Protein AF-A0A960X1Y4-F1 (afdb_monomer_lite)

Structure (mmCIF, N/CA/C/O backbone):
data_AF-A0A960X1Y4-F1
#
_entry.id   AF-A0A960X1Y4-F1
#
loop_
_atom_site.group_PDB
_atom_site.id
_atom_site.type_symbol
_atom_site.label_atom_id
_atom_site.label_alt_id
_atom_site.label_comp_id
_atom_site.label_asym_id
_atom_site.label_entity_id
_atom_site.label_seq_id
_atom_site.pdbx_PDB_ins_code
_atom_site.Cartn_x
_atom_site.Cartn_y
_atom_site.Cartn_z
_atom_site.occupancy
_atom_site.B_iso_or_equiv
_atom_site.auth_seq_id
_atom_site.auth_comp_id
_atom_site.auth_asym_id
_atom_site.auth_atom_id
_atom_site.pdbx_PDB_model_num
ATOM 1 N N . VAL A 1 1 ? -0.403 -17.156 -1.334 1.00 91.56 1 VAL A N 1
ATOM 2 C CA . VAL A 1 1 ? -1.328 -17.681 -0.297 1.00 91.56 1 VAL A CA 1
ATOM 3 C C . VAL A 1 1 ? -1.435 -19.205 -0.349 1.00 91.56 1 VAL A C 1
ATOM 5 O O . VAL A 1 1 ? -0.923 -19.831 0.570 1.00 91.56 1 VAL A O 1
ATOM 8 N N . LYS A 1 2 ? -1.975 -19.800 -1.428 1.00 92.69 2 LYS A N 1
ATOM 9 C CA . LYS A 1 2 ? -2.182 -21.262 -1.575 1.00 92.69 2 LYS A CA 1
ATOM 10 C C . LYS A 1 2 ? -0.987 -22.119 -1.142 1.00 92.69 2 LYS A C 1
ATOM 12 O O . LYS A 1 2 ? -1.094 -22.860 -0.179 1.00 92.69 2 LYS A O 1
ATOM 17 N N . ALA A 1 3 ? 0.198 -21.879 -1.712 1.00 93.88 3 ALA A N 1
ATOM 18 C CA . ALA A 1 3 ? 1.409 -22.628 -1.359 1.00 93.88 3 ALA A CA 1
ATOM 19 C C . ALA A 1 3 ? 1.739 -22.642 0.151 1.00 93.88 3 ALA A C 1
ATOM 21 O O . ALA A 1 3 ? 2.223 -23.647 0.664 1.00 93.88 3 ALA A O 1
ATOM 22 N N . VAL A 1 4 ? 1.474 -21.555 0.886 1.00 95.25 4 VAL A N 1
ATOM 23 C CA . VAL A 1 4 ? 1.682 -21.497 2.346 1.00 95.25 4 VAL A CA 1
ATOM 24 C C . VAL A 1 4 ? 0.641 -22.349 3.075 1.00 95.25 4 VAL A C 1
ATOM 26 O O . VAL A 1 4 ? 1.004 -23.089 3.992 1.00 95.25 4 VAL A O 1
ATOM 29 N N . GLN A 1 5 ? -0.623 -22.264 2.654 1.00 93.25 5 GLN A N 1
ATOM 30 C CA . GLN A 1 5 ? -1.747 -23.004 3.230 1.00 93.25 5 GLN A CA 1
ATOM 31 C C . GLN A 1 5 ? -1.625 -24.509 2.963 1.00 93.25 5 GLN A C 1
ATOM 33 O O . GLN A 1 5 ? -1.614 -25.289 3.913 1.00 93.25 5 GLN A O 1
ATOM 38 N N . ASP A 1 6 ? -1.414 -24.909 1.708 1.00 95.56 6 ASP A N 1
ATOM 39 C CA . ASP A 1 6 ? -1.303 -26.312 1.282 1.00 95.56 6 ASP A CA 1
ATOM 40 C C . ASP A 1 6 ? -0.150 -27.030 1.995 1.00 95.56 6 ASP A C 1
ATOM 42 O O . ASP A 1 6 ? -0.244 -28.199 2.369 1.00 95.56 6 ASP A O 1
ATOM 46 N N . ASN A 1 7 ? 0.939 -26.303 2.263 1.00 96.19 7 ASN A N 1
ATOM 47 C CA . ASN A 1 7 ? 2.097 -26.835 2.975 1.00 96.19 7 ASN A CA 1
ATOM 48 C C . ASN A 1 7 ? 2.028 -26.626 4.496 1.00 96.19 7 ASN A C 1
ATOM 50 O O . ASN A 1 7 ? 2.976 -26.987 5.204 1.00 96.19 7 ASN A O 1
ATOM 54 N N . ASN A 1 8 ? 0.954 -26.044 5.037 1.00 95.19 8 ASN A N 1
ATOM 55 C CA . ASN A 1 8 ? 0.797 -25.733 6.460 1.00 95.19 8 ASN A CA 1
ATOM 56 C C . ASN A 1 8 ? 2.010 -24.969 7.034 1.00 95.19 8 ASN A C 1
ATOM 58 O O . ASN A 1 8 ? 2.593 -25.359 8.056 1.00 95.19 8 ASN A O 1
ATOM 62 N N . ARG A 1 9 ? 2.485 -23.930 6.339 1.00 97.06 9 ARG A N 1
ATOM 63 C CA . ARG A 1 9 ? 3.635 -23.119 6.776 1.00 97.06 9 ARG A CA 1
ATOM 64 C C . ARG A 1 9 ? 3.180 -21.943 7.641 1.00 97.06 9 ARG A C 1
ATOM 66 O O . ARG A 1 9 ? 2.175 -21.307 7.358 1.00 97.06 9 ARG A O 1
ATOM 73 N N . ILE A 1 10 ? 3.962 -21.630 8.677 1.00 97.62 10 ILE A N 1
ATOM 74 C CA . ILE A 1 10 ? 3.817 -20.366 9.412 1.00 97.62 10 ILE A CA 1
ATOM 75 C C . ILE A 1 10 ? 4.530 -19.285 8.608 1.00 97.62 10 ILE A C 1
ATOM 77 O O . ILE A 1 10 ? 5.718 -19.416 8.317 1.00 97.62 10 ILE A O 1
ATOM 81 N N . TRP A 1 11 ? 3.797 -18.232 8.260 1.00 97.25 11 TRP A N 1
ATOM 82 C CA . TRP A 1 11 ? 4.286 -17.099 7.484 1.00 97.25 11 TRP A CA 1
ATOM 83 C C . TRP A 1 11 ? 4.096 -15.804 8.273 1.00 97.25 11 TRP A C 1
ATOM 85 O O . TRP A 1 11 ? 3.056 -15.615 8.906 1.00 97.25 11 TRP A O 1
ATOM 95 N N . GLN A 1 12 ? 5.082 -14.911 8.215 1.00 96.81 12 GLN A N 1
ATOM 96 C CA . GLN A 1 12 ? 4.955 -13.529 8.669 1.00 96.81 12 GLN A CA 1
ATOM 97 C C . GLN A 1 12 ? 5.442 -12.607 7.557 1.00 96.81 12 GLN A C 1
ATOM 99 O O . GLN A 1 12 ? 6.583 -12.719 7.109 1.00 96.81 12 GLN A O 1
ATOM 104 N N . THR A 1 13 ? 4.591 -11.679 7.135 1.00 95.56 13 THR A N 1
ATOM 105 C CA . THR A 1 13 ? 5.013 -10.585 6.259 1.00 95.56 13 THR A CA 1
ATOM 106 C C . THR A 1 13 ? 5.621 -9.468 7.093 1.00 95.56 13 THR A C 1
ATOM 108 O O . THR A 1 13 ? 5.087 -9.138 8.151 1.00 95.56 13 THR A O 1
ATOM 111 N N . GLY A 1 14 ? 6.685 -8.838 6.585 1.00 92.75 14 GLY A N 1
ATOM 112 C CA . GLY A 1 14 ? 7.422 -7.742 7.230 1.00 92.75 14 GLY A CA 1
ATOM 113 C C . GLY A 1 14 ? 6.656 -6.423 7.433 1.00 92.75 14 GLY A C 1
ATOM 114 O O . GLY A 1 14 ? 7.286 -5.367 7.521 1.00 92.75 14 GLY A O 1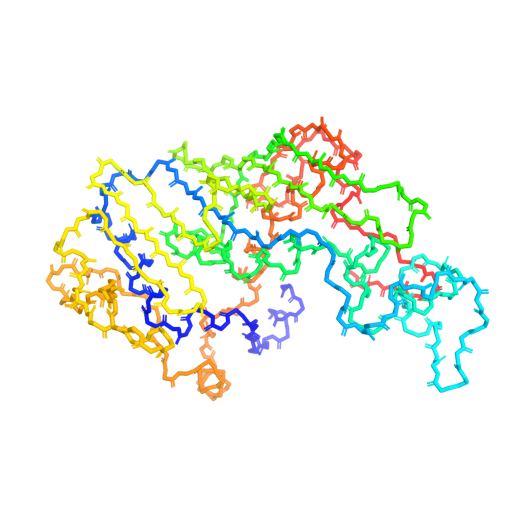
ATOM 115 N N . SER A 1 15 ? 5.324 -6.447 7.524 1.00 93.62 15 SER A N 1
ATOM 116 C CA . SER A 1 15 ? 4.458 -5.319 7.903 1.00 93.62 15 SER A CA 1
ATOM 117 C C . SER A 1 15 ? 4.543 -5.063 9.416 1.00 93.62 15 SER A C 1
ATOM 119 O O . SER A 1 15 ? 3.579 -5.154 10.175 1.00 93.62 15 SER A O 1
ATOM 121 N N . TRP A 1 16 ? 5.758 -4.756 9.869 1.00 94.31 16 TRP A N 1
ATOM 122 C CA . TRP A 1 16 ? 6.136 -4.634 11.278 1.00 94.31 16 TRP A CA 1
ATOM 123 C C . TRP A 1 16 ? 5.432 -3.496 12.026 1.00 94.31 16 TRP A C 1
ATOM 125 O O . TRP A 1 16 ? 5.379 -3.541 13.251 1.00 94.31 16 TRP A O 1
ATOM 135 N N . GLN A 1 17 ? 4.836 -2.532 11.314 1.00 95.81 17 GLN A N 1
ATOM 136 C CA . GLN A 1 17 ? 4.023 -1.456 11.898 1.00 95.81 17 GLN A CA 1
ATOM 137 C C . GLN A 1 17 ? 2.845 -2.002 12.717 1.00 95.81 17 GLN A C 1
ATOM 139 O O . GLN A 1 17 ? 2.464 -1.402 13.716 1.00 95.81 17 GLN A O 1
ATOM 144 N N . ARG A 1 18 ? 2.318 -3.194 12.387 1.00 96.00 18 ARG A N 1
ATOM 145 C CA . ARG A 1 18 ? 1.312 -3.863 13.232 1.00 96.00 18 ARG A CA 1
ATOM 146 C C . ARG A 1 18 ? 1.838 -4.293 14.606 1.00 96.00 18 ARG A C 1
ATOM 148 O O . ARG A 1 18 ? 1.075 -4.702 15.470 1.00 96.00 18 ARG A O 1
ATOM 155 N N . SER A 1 19 ? 3.153 -4.246 14.806 1.00 95.62 19 SER A N 1
ATOM 156 C CA . SER A 1 19 ? 3.821 -4.545 16.076 1.00 95.62 19 SER A CA 1
ATOM 157 C C . SER A 1 19 ? 4.174 -3.301 16.891 1.00 95.62 19 SER A C 1
ATOM 159 O O . SER A 1 19 ? 4.859 -3.420 17.903 1.00 95.62 19 SER A O 1
ATOM 161 N N . GLU A 1 20 ? 3.731 -2.123 16.455 1.00 95.38 20 GLU A N 1
ATOM 162 C CA . GLU A 1 20 ? 3.925 -0.849 17.138 1.00 95.38 20 GLU A CA 1
ATOM 163 C C . GLU A 1 20 ? 2.601 -0.352 17.747 1.00 95.38 20 GLU A C 1
ATOM 165 O O . GLU A 1 20 ? 1.539 -0.390 17.118 1.00 95.38 20 GLU A O 1
ATOM 170 N N . ASP A 1 21 ? 2.665 0.151 18.981 1.00 94.50 21 ASP A N 1
ATOM 171 C CA . ASP A 1 21 ? 1.472 0.505 19.759 1.00 94.50 21 ASP A CA 1
ATOM 172 C C . ASP A 1 21 ? 0.639 1.629 19.145 1.00 94.50 21 ASP A C 1
ATOM 174 O O . ASP A 1 21 ? -0.586 1.568 19.188 1.00 94.50 21 ASP A O 1
ATOM 178 N N . ASN A 1 22 ? 1.264 2.661 18.571 1.00 95.56 22 ASN A N 1
ATOM 179 C CA . ASN A 1 22 ? 0.525 3.787 17.993 1.00 95.56 22 ASN A CA 1
ATOM 180 C C . ASN A 1 22 ? -0.398 3.328 16.857 1.00 95.56 22 ASN A C 1
ATOM 182 O O . ASN A 1 22 ? -1.531 3.796 16.770 1.00 95.56 22 ASN A O 1
ATOM 186 N N . PHE A 1 23 ? 0.068 2.393 16.030 1.00 97.62 23 PHE A N 1
ATOM 187 C CA . PHE A 1 23 ? -0.713 1.817 14.944 1.00 97.62 23 PHE A CA 1
ATOM 188 C C . PHE A 1 23 ? -1.820 0.904 15.460 1.00 97.62 23 PHE A C 1
ATOM 190 O O . PHE A 1 23 ? -2.973 1.079 15.069 1.00 97.62 23 PHE A O 1
ATOM 197 N N . ARG A 1 24 ? -1.490 -0.026 16.368 1.00 97.19 24 ARG A N 1
ATOM 198 C CA . ARG A 1 24 ? -2.469 -0.948 16.960 1.00 97.19 24 ARG A CA 1
ATOM 199 C C . ARG A 1 24 ? -3.578 -0.193 17.686 1.00 97.19 24 ARG A C 1
ATOM 201 O O . ARG A 1 24 ? -4.747 -0.441 17.422 1.00 97.19 24 ARG A O 1
ATOM 208 N N . ILE A 1 25 ? -3.226 0.751 18.558 1.00 97.12 25 ILE A N 1
ATOM 209 C CA . ILE A 1 25 ? -4.197 1.541 19.324 1.00 97.12 25 ILE A CA 1
ATOM 210 C C . ILE A 1 25 ? -5.033 2.415 18.385 1.00 97.12 25 ILE A C 1
ATOM 212 O O . ILE A 1 25 ? -6.247 2.487 18.550 1.00 97.12 25 ILE A O 1
ATOM 216 N N . GLY A 1 26 ? -4.421 3.037 17.370 1.00 98.06 26 GLY A N 1
ATOM 217 C CA . GLY A 1 26 ? -5.164 3.799 16.366 1.00 98.06 26 GLY A CA 1
ATOM 218 C C . GLY A 1 26 ? -6.204 2.943 15.635 1.00 98.06 26 GLY A C 1
ATOM 219 O O . GLY A 1 26 ? -7.363 3.339 15.538 1.00 98.06 26 GLY A O 1
ATOM 220 N N . ALA A 1 27 ? -5.821 1.742 15.197 1.00 98.06 27 ALA A N 1
ATOM 221 C CA . ALA A 1 27 ? -6.734 0.793 14.568 1.00 98.06 27 ALA A CA 1
ATOM 222 C C . ALA A 1 27 ? -7.812 0.275 15.543 1.00 98.06 27 ALA A C 1
ATOM 224 O O . ALA A 1 27 ? -8.973 0.182 15.155 1.00 98.06 27 ALA A O 1
ATOM 225 N N . GLU A 1 28 ? -7.481 0.001 16.812 1.00 97.94 28 GLU A N 1
ATOM 226 C CA . GLU A 1 28 ? -8.461 -0.366 17.850 1.00 97.94 28 GLU A CA 1
ATOM 227 C C . GLU A 1 28 ? -9.513 0.733 18.038 1.00 97.94 28 GLU A C 1
ATOM 229 O O . GLU A 1 28 ? -10.705 0.439 18.051 1.00 97.94 28 GLU A O 1
ATOM 234 N N . ILE A 1 29 ? -9.102 1.998 18.130 1.00 98.38 29 ILE A N 1
ATOM 235 C CA . ILE A 1 29 ? -10.019 3.137 18.286 1.00 98.38 29 ILE A CA 1
ATOM 236 C C . ILE A 1 29 ? -11.015 3.200 17.120 1.00 98.38 29 ILE A C 1
ATOM 238 O O . ILE A 1 29 ? -12.216 3.365 17.343 1.00 98.38 29 ILE A O 1
ATOM 242 N N . VAL A 1 30 ? -10.535 3.012 15.887 1.00 98.25 30 VAL A N 1
ATOM 243 C CA . VAL A 1 30 ? -11.381 2.997 14.683 1.00 98.25 30 VAL A CA 1
ATOM 244 C C . VAL A 1 30 ? -12.333 1.800 14.699 1.00 98.25 30 VAL A C 1
ATOM 246 O O . VAL A 1 30 ? -13.540 1.981 14.544 1.00 98.25 30 VAL A O 1
ATOM 249 N N . ARG A 1 31 ? -11.823 0.591 14.965 1.00 97.00 31 ARG A N 1
ATOM 250 C CA . ARG A 1 31 ? -12.622 -0.647 15.010 1.00 97.00 31 ARG A CA 1
ATOM 251 C C . ARG A 1 31 ? -13.701 -0.647 16.087 1.00 97.00 31 ARG A C 1
ATOM 253 O O . ARG A 1 31 ? -14.698 -1.347 15.946 1.00 97.00 31 ARG A O 1
ATOM 260 N N . ASN A 1 32 ? -13.498 0.106 17.164 1.00 97.75 32 ASN A N 1
ATOM 261 C CA . ASN A 1 32 ? -14.470 0.250 18.245 1.00 97.75 32 ASN A CA 1
ATOM 262 C C . ASN A 1 32 ? -15.433 1.432 18.032 1.00 97.75 32 ASN A C 1
ATOM 264 O O . ASN A 1 32 ? -16.220 1.733 18.923 1.00 97.75 32 ASN A O 1
ATOM 268 N N . GLY A 1 33 ? -15.393 2.098 16.871 1.00 97.44 33 GLY A N 1
ATOM 269 C CA . GLY A 1 33 ? -16.348 3.149 16.512 1.00 97.44 33 GLY A CA 1
ATOM 270 C C . GLY A 1 33 ? -16.173 4.457 17.284 1.00 97.44 33 GLY A C 1
ATOM 271 O O . GLY A 1 33 ? -17.066 5.296 17.265 1.00 97.44 33 GLY A O 1
ATOM 272 N N . LEU A 1 34 ? -15.026 4.673 17.936 1.00 98.12 34 LEU A N 1
ATOM 273 C CA . LEU A 1 34 ? -14.788 5.857 18.777 1.00 98.12 34 LEU A CA 1
ATOM 274 C C . LEU A 1 34 ? -14.583 7.155 17.972 1.00 98.12 34 LEU A C 1
ATOM 276 O O . LEU A 1 34 ? -14.428 8.228 18.548 1.00 98.12 34 LEU A O 1
ATOM 280 N N . ILE A 1 35 ? -14.565 7.057 16.640 1.00 98.44 35 ILE A N 1
ATOM 281 C CA . ILE A 1 35 ? -14.613 8.197 15.714 1.00 98.44 35 ILE A CA 1
ATOM 282 C C . ILE A 1 35 ? -15.970 8.319 15.000 1.00 98.44 35 ILE A C 1
ATOM 284 O O . ILE A 1 35 ? -16.083 9.031 13.999 1.00 98.44 35 ILE A O 1
ATOM 288 N N . GLY A 1 36 ? -16.997 7.620 15.485 1.00 98.06 36 GLY A N 1
ATOM 289 C CA . GLY A 1 36 ? -18.296 7.506 14.831 1.00 98.06 36 GLY A CA 1
ATOM 290 C C . GLY A 1 36 ? -18.247 6.602 13.595 1.00 98.06 36 GLY A C 1
ATOM 291 O O . GLY A 1 36 ? -17.417 5.694 13.491 1.00 98.06 36 GLY A O 1
ATOM 292 N N . LYS A 1 37 ? -19.138 6.850 12.627 1.00 97.94 37 LYS A N 1
ATOM 293 C CA . LYS A 1 37 ? -19.170 6.095 11.366 1.00 97.94 37 LYS A CA 1
ATOM 294 C C . LYS A 1 37 ? -17.970 6.486 10.503 1.00 97.94 37 LYS A C 1
AT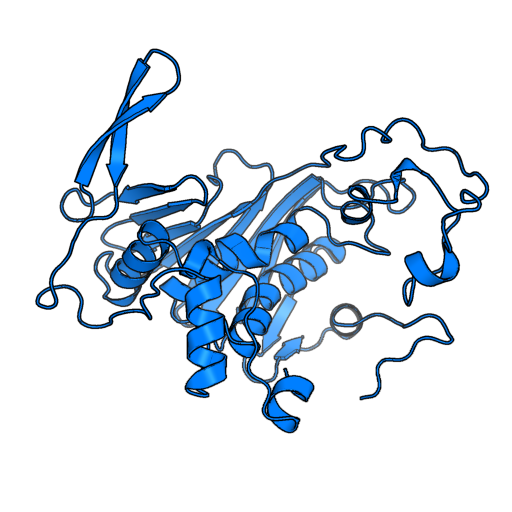OM 296 O O . LYS A 1 37 ? -17.815 7.658 10.166 1.00 97.94 37 LYS A O 1
ATOM 301 N N . LEU A 1 38 ? -17.142 5.510 10.130 1.00 98.50 38 LEU A N 1
ATOM 302 C CA . LEU A 1 38 ? -16.030 5.718 9.204 1.00 98.50 38 LEU A CA 1
ATOM 303 C C . LEU A 1 38 ? -16.564 6.063 7.806 1.00 98.50 38 LEU A C 1
ATOM 305 O O . LEU A 1 38 ? -17.377 5.319 7.264 1.00 98.50 38 LEU A O 1
ATOM 309 N N . ASN A 1 39 ? -16.077 7.162 7.224 1.00 96.75 39 ASN A N 1
ATOM 310 C CA . ASN A 1 39 ? -16.499 7.624 5.896 1.00 96.75 39 ASN A CA 1
ATOM 311 C C . ASN A 1 39 ? -15.331 7.691 4.904 1.00 96.75 39 ASN A C 1
ATOM 313 O O . ASN A 1 39 ? -15.492 7.390 3.723 1.00 96.75 39 ASN A O 1
ATOM 317 N N . ARG A 1 40 ? -14.146 8.110 5.365 1.00 98.56 40 ARG A N 1
ATOM 318 C CA . ARG A 1 40 ? -12.984 8.315 4.498 1.00 98.56 40 ARG A CA 1
ATOM 319 C C . ARG A 1 40 ? -11.697 7.868 5.175 1.00 98.56 40 ARG A C 1
ATOM 321 O O . ARG A 1 40 ? -11.541 8.006 6.387 1.00 98.56 40 ARG A O 1
ATOM 328 N N . VAL A 1 41 ? -10.764 7.373 4.374 1.00 98.88 41 VAL A N 1
ATOM 329 C CA . VAL A 1 41 ? -9.402 7.046 4.798 1.00 98.88 41 VAL A CA 1
ATOM 330 C C . VAL A 1 41 ? -8.410 7.721 3.860 1.00 98.88 41 VAL A C 1
ATOM 332 O O . VAL A 1 41 ? -8.601 7.745 2.647 1.00 98.88 41 VAL A O 1
ATOM 335 N N . GLU A 1 42 ? -7.348 8.287 4.413 1.00 98.88 42 GLU A N 1
ATOM 336 C CA . GLU A 1 42 ? -6.248 8.881 3.659 1.00 98.88 42 GLU A CA 1
ATOM 337 C C . GLU A 1 42 ? -4.980 8.064 3.926 1.00 98.88 42 GLU A C 1
ATOM 339 O O . GLU A 1 42 ? -4.574 7.882 5.076 1.00 98.88 42 GLU A O 1
ATOM 344 N N . VAL A 1 43 ? -4.369 7.559 2.856 1.00 98.81 43 VAL A N 1
ATOM 345 C CA . VAL A 1 43 ? -3.107 6.816 2.865 1.00 98.81 43 VAL A CA 1
ATOM 346 C C . VAL A 1 43 ? -2.079 7.633 2.091 1.00 98.81 43 VAL A C 1
ATOM 348 O O . VAL A 1 43 ? -2.069 7.651 0.857 1.00 98.81 43 VAL A O 1
ATOM 351 N N . GLY A 1 44 ? -1.224 8.335 2.831 1.00 98.56 44 GLY A N 1
ATOM 352 C CA . GLY A 1 44 ? -0.126 9.112 2.271 1.00 98.56 44 GLY A CA 1
ATOM 353 C C . GLY A 1 44 ? 1.147 8.282 2.177 1.00 98.56 44 GLY A C 1
ATOM 354 O O . GLY A 1 44 ? 1.622 7.739 3.177 1.00 98.56 44 GLY A O 1
ATOM 355 N N . LEU A 1 45 ? 1.719 8.218 0.981 1.00 98.12 45 LEU A N 1
ATOM 356 C CA . LEU A 1 45 ? 2.915 7.458 0.638 1.00 98.12 45 LEU A CA 1
ATOM 357 C C . LEU A 1 45 ? 4.016 8.395 0.101 1.00 98.12 45 LEU A C 1
ATOM 359 O O . LEU A 1 45 ? 3.730 9.523 -0.313 1.00 98.12 45 LEU A O 1
ATOM 363 N N . PRO A 1 46 ? 5.288 7.961 0.074 1.00 97.12 46 PRO A N 1
ATOM 364 C CA . PRO A 1 46 ? 6.348 8.717 -0.583 1.00 97.12 46 PRO A CA 1
ATOM 365 C C . PRO A 1 46 ? 6.138 8.858 -2.097 1.00 97.12 46 PRO A C 1
ATOM 367 O O . PRO A 1 46 ? 5.380 8.120 -2.727 1.00 97.12 46 PRO A O 1
ATOM 370 N N . ALA A 1 47 ? 6.862 9.803 -2.691 1.00 96.25 47 ALA A N 1
ATOM 371 C CA . ALA A 1 47 ? 6.827 10.117 -4.117 1.00 96.25 47 ALA A CA 1
ATOM 372 C C . ALA A 1 47 ? 8.246 10.185 -4.702 1.00 96.25 47 ALA A C 1
ATOM 374 O O . ALA A 1 47 ? 9.238 10.079 -3.977 1.00 96.25 47 ALA A O 1
ATOM 375 N N . GLY A 1 48 ? 8.324 10.370 -6.018 1.00 96.75 48 GLY A N 1
ATOM 376 C CA . GLY A 1 48 ? 9.572 10.523 -6.757 1.00 96.75 48 GLY A CA 1
ATOM 377 C C . GLY A 1 48 ? 10.433 9.262 -6.803 1.00 96.75 48 GLY A C 1
ATOM 378 O O . GLY A 1 48 ? 10.016 8.165 -6.423 1.00 96.75 48 GLY A O 1
ATOM 379 N N . HIS A 1 49 ? 11.666 9.444 -7.267 1.00 96.31 49 HIS A N 1
ATOM 380 C CA . HIS A 1 49 ? 12.700 8.415 -7.291 1.00 96.31 49 HIS A CA 1
ATOM 381 C C . HIS A 1 49 ? 13.850 8.850 -6.395 1.00 96.31 49 HIS A C 1
ATOM 383 O O . HIS A 1 49 ? 14.491 9.869 -6.643 1.00 96.31 49 HIS A O 1
ATOM 389 N N . ASN A 1 50 ? 14.119 8.076 -5.348 1.00 94.06 50 ASN A N 1
ATOM 390 C CA . ASN A 1 50 ? 15.288 8.310 -4.508 1.00 94.06 50 ASN A CA 1
ATOM 391 C C . ASN A 1 50 ? 16.477 7.544 -5.088 1.00 94.06 50 ASN A C 1
ATOM 393 O O . ASN A 1 50 ? 16.415 6.317 -5.193 1.00 94.06 50 ASN A O 1
ATOM 397 N N . ASP A 1 51 ? 17.566 8.242 -5.420 1.00 94.44 51 ASP A N 1
ATOM 398 C CA . ASP A 1 51 ? 18.804 7.607 -5.881 1.00 94.44 51 ASP A CA 1
ATOM 399 C C . ASP A 1 51 ? 19.569 6.968 -4.714 1.00 94.44 51 ASP A C 1
ATOM 401 O O . ASP A 1 51 ? 20.557 7.489 -4.192 1.00 94.44 51 ASP A O 1
ATOM 405 N N . PHE A 1 52 ? 19.077 5.820 -4.262 1.00 91.81 52 PHE A N 1
ATOM 406 C CA . PHE A 1 52 ? 19.631 5.125 -3.108 1.00 91.81 52 PHE A CA 1
ATOM 407 C C . PHE A 1 52 ? 21.032 4.577 -3.365 1.00 91.81 52 PHE A C 1
ATOM 409 O O . PHE A 1 52 ? 21.825 4.477 -2.428 1.00 91.81 52 PHE A O 1
ATOM 416 N N . ALA A 1 53 ? 21.309 4.173 -4.605 1.00 92.56 53 ALA A N 1
ATOM 417 C CA . ALA A 1 53 ? 22.601 3.619 -4.988 1.00 92.56 53 ALA A CA 1
ATOM 418 C C . ALA A 1 53 ? 23.615 4.696 -5.407 1.00 92.56 53 ALA A C 1
ATOM 420 O O . ALA A 1 53 ? 24.783 4.358 -5.562 1.00 92.56 53 ALA A O 1
ATOM 421 N N . LYS A 1 54 ? 23.202 5.967 -5.540 1.00 95.38 54 LYS A N 1
ATOM 422 C CA . LYS A 1 54 ? 24.035 7.071 -6.052 1.00 95.38 54 LYS A CA 1
ATOM 423 C C . LYS A 1 54 ? 24.590 6.769 -7.450 1.00 95.38 54 LYS A C 1
ATOM 425 O O . LYS A 1 54 ? 25.784 6.911 -7.696 1.00 95.38 54 LYS A O 1
ATOM 430 N N . THR A 1 55 ? 23.720 6.262 -8.319 1.00 95.38 55 THR A N 1
ATOM 431 C CA . THR A 1 55 ? 24.046 5.839 -9.693 1.00 95.38 55 THR A CA 1
ATOM 432 C C . THR A 1 55 ? 23.100 6.445 -10.726 1.00 95.38 55 THR A C 1
ATOM 434 O O . THR A 1 55 ? 23.127 6.037 -11.881 1.00 95.38 55 THR A O 1
ATOM 437 N N . GLY A 1 56 ? 22.246 7.400 -10.345 1.00 94.19 56 GLY A N 1
ATOM 438 C CA . GLY A 1 56 ? 21.230 7.982 -11.225 1.00 94.19 56 GLY A CA 1
ATOM 439 C C . GLY A 1 56 ? 21.794 8.715 -12.444 1.00 94.19 56 GLY A C 1
ATOM 440 O O . GLY A 1 56 ? 21.098 8.859 -13.443 1.00 94.19 56 GLY A O 1
ATOM 441 N N . ASP A 1 57 ? 23.060 9.129 -12.400 1.00 96.00 57 ASP A N 1
ATOM 442 C CA . ASP A 1 57 ? 23.803 9.708 -13.521 1.00 96.00 57 ASP A CA 1
ATOM 443 C C . ASP A 1 57 ? 24.351 8.650 -14.499 1.00 96.00 57 ASP A C 1
ATOM 445 O O . ASP A 1 57 ? 24.590 8.941 -15.674 1.00 96.00 57 ASP A O 1
ATOM 449 N N . LYS A 1 58 ? 24.485 7.394 -14.061 1.00 96.69 58 LYS A N 1
ATOM 450 C CA . LYS A 1 58 ? 25.030 6.278 -14.846 1.00 96.69 58 LYS A CA 1
ATOM 451 C C . LYS A 1 58 ? 23.964 5.613 -15.716 1.00 96.69 58 LYS A C 1
ATOM 453 O O . LYS A 1 58 ? 23.555 4.470 -15.507 1.00 96.69 58 LYS A O 1
ATOM 458 N N . THR A 1 59 ? 23.510 6.368 -16.708 1.00 96.44 59 THR A N 1
ATOM 459 C CA . THR A 1 59 ? 22.375 6.027 -17.583 1.00 96.44 59 THR A CA 1
ATOM 460 C C . THR A 1 59 ? 22.772 5.354 -18.898 1.00 96.44 59 THR A C 1
ATOM 462 O O . THR A 1 59 ? 21.907 5.028 -19.706 1.00 96.44 59 THR A O 1
ATOM 465 N N . GLN A 1 60 ? 24.067 5.137 -19.133 1.00 97.12 60 GLN A N 1
ATOM 466 C CA . GLN A 1 60 ? 24.553 4.503 -20.357 1.00 97.12 60 GLN A CA 1
ATOM 467 C C . GLN A 1 60 ? 24.343 2.988 -20.328 1.00 97.12 60 GLN A C 1
ATOM 469 O O . GLN A 1 60 ? 24.455 2.350 -19.282 1.00 97.12 60 GLN A O 1
ATOM 474 N N . ILE A 1 61 ? 24.083 2.416 -21.505 1.00 97.94 61 ILE A N 1
ATOM 475 C CA . ILE A 1 61 ? 24.097 0.967 -21.692 1.00 97.94 61 ILE A CA 1
ATOM 476 C C . ILE A 1 61 ? 25.550 0.503 -21.686 1.00 97.94 61 ILE A C 1
ATOM 478 O O . ILE A 1 61 ? 26.348 0.930 -22.522 1.00 97.94 61 ILE A O 1
ATOM 482 N N . THR A 1 62 ? 25.880 -0.397 -20.769 1.00 97.56 62 THR A N 1
ATOM 483 C CA . THR A 1 62 ? 27.196 -1.039 -20.696 1.00 97.56 62 THR A CA 1
ATOM 484 C C . THR A 1 62 ? 27.024 -2.545 -20.520 1.00 97.56 62 THR A C 1
ATOM 486 O O . THR A 1 62 ? 25.939 -3.005 -20.160 1.00 97.56 62 THR A O 1
ATOM 489 N N . PRO A 1 63 ? 28.073 -3.352 -20.739 1.00 97.81 63 PRO A N 1
ATOM 490 C CA . PRO A 1 63 ? 28.071 -4.722 -20.247 1.00 97.81 63 PRO A CA 1
ATOM 491 C C . PRO A 1 63 ? 27.868 -4.743 -18.718 1.00 97.81 63 PRO A C 1
ATOM 493 O O . PRO A 1 63 ? 28.375 -3.840 -18.038 1.00 97.81 63 PRO A O 1
ATOM 496 N N . PRO A 1 64 ? 27.152 -5.741 -18.168 1.00 97.44 64 PRO A N 1
ATOM 497 C CA . PRO A 1 64 ? 27.126 -5.971 -16.729 1.00 97.44 64 PRO A CA 1
ATOM 498 C C . PRO A 1 64 ? 28.543 -6.205 -16.176 1.00 97.44 64 PRO A C 1
ATOM 500 O O . PRO A 1 64 ? 29.392 -6.750 -16.892 1.00 97.44 64 PRO A O 1
ATOM 503 N N . PRO A 1 65 ? 28.814 -5.835 -14.913 1.00 96.25 65 PRO A N 1
ATOM 504 C CA . PRO A 1 65 ? 30.075 -6.171 -14.260 1.00 96.25 65 PRO A CA 1
ATOM 505 C C . PRO A 1 65 ? 30.217 -7.695 -14.101 1.00 96.25 65 PRO A C 1
ATOM 507 O O . PRO A 1 65 ? 29.221 -8.407 -13.980 1.00 96.25 65 PRO A O 1
ATOM 510 N N . ALA A 1 66 ? 31.453 -8.204 -14.106 1.00 97.44 66 ALA A N 1
ATOM 511 C CA . ALA A 1 66 ? 31.732 -9.646 -14.155 1.00 97.44 66 ALA A CA 1
ATOM 512 C C . ALA A 1 66 ? 31.207 -10.417 -12.928 1.00 97.44 66 ALA A C 1
ATOM 514 O O . ALA A 1 66 ? 30.927 -11.610 -13.012 1.00 97.44 66 ALA A O 1
ATOM 515 N N . GLU A 1 67 ? 31.067 -9.737 -11.794 1.00 95.88 67 GLU A N 1
ATOM 516 C CA . GLU A 1 67 ? 30.510 -10.258 -10.548 1.00 95.88 67 GLU A CA 1
ATOM 517 C C . GLU A 1 67 ? 28.971 -10.297 -10.508 1.00 95.88 67 GLU A C 1
ATOM 519 O O . GLU A 1 67 ? 28.404 -10.838 -9.556 1.00 95.88 67 GLU A O 1
ATOM 524 N N . LEU A 1 68 ? 28.283 -9.731 -11.508 1.00 96.44 68 LEU A N 1
ATOM 525 C CA . LEU A 1 68 ? 26.824 -9.717 -11.594 1.00 96.44 68 LEU A CA 1
ATOM 526 C C . LEU A 1 68 ? 26.340 -10.675 -12.681 1.00 96.44 68 LEU A C 1
ATOM 528 O O . LEU A 1 68 ? 26.392 -10.370 -13.872 1.00 96.44 68 LEU A O 1
ATOM 532 N N . ASP A 1 69 ? 25.752 -11.791 -12.254 1.00 97.06 69 ASP A N 1
ATOM 533 C CA . ASP A 1 69 ? 24.915 -12.599 -13.136 1.00 97.06 69 ASP A CA 1
ATOM 534 C C . ASP A 1 69 ? 23.611 -11.841 -13.425 1.00 97.06 69 ASP A C 1
ATOM 536 O O . ASP A 1 69 ? 22.632 -11.910 -12.678 1.00 97.06 69 ASP A O 1
ATOM 540 N N . TYR A 1 70 ? 23.631 -11.041 -14.489 1.00 96.81 70 TYR A N 1
ATOM 541 C CA . TYR A 1 70 ? 22.520 -10.162 -14.830 1.00 96.81 70 TYR A CA 1
ATOM 542 C C . TYR A 1 70 ? 21.287 -10.924 -15.327 1.00 96.81 70 TYR A C 1
ATOM 544 O O . TYR A 1 70 ? 20.162 -10.497 -15.076 1.00 96.81 70 TYR A O 1
ATOM 552 N N . GLU A 1 71 ? 21.496 -12.075 -15.968 1.00 95.56 71 GLU A N 1
ATOM 553 C CA . GLU A 1 71 ? 20.435 -12.971 -16.431 1.00 95.56 71 GLU A CA 1
ATOM 554 C C . GLU A 1 71 ? 19.622 -13.517 -15.250 1.00 95.56 71 GLU A C 1
ATOM 556 O O . GLU A 1 71 ? 18.388 -13.479 -15.257 1.00 95.56 71 GLU A O 1
ATOM 561 N N . VAL A 1 72 ? 20.309 -13.968 -14.197 1.00 95.31 72 VAL A N 1
ATOM 562 C CA . VAL A 1 72 ? 19.657 -14.410 -12.958 1.00 95.31 72 VAL A CA 1
ATOM 563 C C . VAL A 1 72 ? 19.077 -13.225 -12.191 1.00 95.31 72 VAL A C 1
ATOM 565 O O . VAL A 1 72 ? 17.979 -13.331 -11.645 1.00 95.31 72 VAL A O 1
ATOM 568 N N . TRP A 1 73 ? 19.778 -12.090 -12.161 1.00 95.75 73 TRP A N 1
ATOM 569 C CA . TRP A 1 73 ? 19.328 -10.902 -11.439 1.00 95.75 73 TRP A CA 1
ATOM 570 C C . TRP A 1 73 ? 18.015 -10.329 -11.988 1.00 95.75 73 TRP A C 1
ATOM 572 O O . TRP A 1 73 ? 17.132 -9.984 -11.204 1.00 95.75 73 TRP A O 1
ATOM 582 N N . ILE A 1 74 ? 17.866 -10.238 -13.315 1.00 95.38 74 ILE A N 1
ATOM 583 C CA . ILE A 1 74 ? 16.628 -9.753 -13.945 1.00 95.38 74 ILE A CA 1
ATOM 584 C C . ILE A 1 74 ? 15.497 -10.787 -13.839 1.00 95.38 74 ILE A C 1
ATOM 586 O O . ILE A 1 74 ? 14.319 -10.428 -13.775 1.00 95.38 74 ILE A O 1
ATOM 590 N N . GLY A 1 75 ? 15.854 -12.073 -13.773 1.00 95.06 75 GLY A N 1
ATOM 591 C CA . GLY A 1 75 ? 14.928 -13.167 -13.516 1.00 95.06 75 GLY A CA 1
ATOM 592 C C . GLY A 1 75 ? 13.803 -13.253 -14.562 1.00 95.06 75 GLY A C 1
ATOM 593 O O . GLY A 1 75 ? 14.080 -13.131 -15.761 1.00 95.06 75 GLY A O 1
ATOM 594 N N . PRO A 1 76 ? 12.536 -13.470 -14.146 1.00 95.44 76 PRO A N 1
ATOM 595 C CA . PRO A 1 76 ? 11.406 -13.704 -15.052 1.00 95.44 76 PRO A CA 1
ATOM 596 C C . PRO A 1 76 ? 10.935 -12.459 -15.810 1.00 95.44 76 PRO A C 1
ATOM 598 O O . PRO A 1 76 ? 10.078 -12.583 -16.684 1.00 95.44 76 PRO A O 1
ATOM 601 N N . ALA A 1 77 ? 11.443 -11.271 -15.473 1.00 95.50 77 ALA A N 1
ATOM 602 C CA . ALA A 1 77 ? 11.098 -10.039 -16.168 1.00 95.50 77 ALA A CA 1
ATOM 603 C C . ALA A 1 77 ? 11.593 -10.051 -17.626 1.00 95.50 77 ALA A C 1
ATOM 605 O O . ALA A 1 77 ? 12.433 -10.874 -18.017 1.00 95.50 77 ALA A O 1
ATOM 606 N N . ALA A 1 78 ? 11.083 -9.125 -18.443 1.00 94.88 78 ALA A N 1
ATOM 607 C CA . ALA A 1 78 ? 11.559 -8.972 -19.812 1.00 94.88 78 ALA A CA 1
ATOM 608 C C . ALA A 1 78 ? 13.055 -8.625 -19.802 1.00 94.88 78 ALA A C 1
ATOM 610 O O . ALA A 1 78 ? 13.510 -7.852 -18.960 1.00 94.88 78 ALA A O 1
ATOM 611 N N . MET A 1 79 ? 13.828 -9.200 -20.724 1.00 96.12 79 MET A N 1
ATOM 612 C CA . MET A 1 79 ? 15.252 -8.887 -20.807 1.00 96.12 79 MET A CA 1
ATOM 613 C C . MET A 1 79 ? 15.433 -7.449 -21.297 1.00 96.12 79 MET A C 1
ATOM 615 O O . MET A 1 79 ? 14.873 -7.068 -22.324 1.00 96.12 79 MET A O 1
ATOM 619 N N . GLU A 1 80 ? 16.244 -6.669 -20.591 1.00 95.69 80 GLU A N 1
ATOM 620 C CA . GLU A 1 80 ? 16.599 -5.299 -20.959 1.00 95.69 80 GLU A CA 1
ATOM 621 C C . GLU A 1 80 ? 18.124 -5.137 -20.972 1.00 95.69 80 GLU A C 1
ATOM 623 O O . GLU A 1 80 ? 18.818 -5.906 -20.315 1.00 95.69 80 GLU A O 1
ATOM 628 N N . PRO A 1 81 ? 18.687 -4.154 -21.695 1.00 96.69 81 PRO A N 1
ATOM 629 C CA . PRO A 1 81 ? 20.108 -3.844 -21.585 1.00 96.69 81 PRO A CA 1
ATOM 630 C C . PRO A 1 81 ? 20.483 -3.406 -20.164 1.00 96.69 81 PRO A C 1
ATOM 632 O O . PRO A 1 81 ? 19.747 -2.647 -19.526 1.00 96.69 81 PRO A O 1
ATOM 635 N N . TYR A 1 82 ? 21.662 -3.822 -19.698 1.00 97.88 82 TYR A N 1
ATOM 636 C CA . TYR A 1 82 ? 22.183 -3.380 -18.409 1.00 97.88 82 TYR A CA 1
ATOM 637 C C . TYR A 1 82 ? 22.460 -1.876 -18.415 1.00 97.88 82 TYR A C 1
ATOM 639 O O . TYR A 1 82 ? 23.134 -1.344 -19.299 1.00 97.88 82 TYR A O 1
ATOM 647 N N . ILE A 1 83 ? 21.946 -1.211 -17.381 1.00 97.56 83 ILE A N 1
ATOM 648 C CA . ILE A 1 83 ? 22.229 0.179 -17.042 1.00 97.56 83 ILE A CA 1
ATOM 649 C C . ILE A 1 83 ? 22.423 0.233 -15.529 1.00 97.56 83 ILE A C 1
ATOM 651 O O . ILE A 1 83 ? 21.526 -0.166 -14.782 1.00 97.56 83 ILE A O 1
ATOM 655 N N . GLU A 1 84 ? 23.569 0.741 -15.071 1.00 96.94 84 GLU A N 1
ATOM 656 C CA . GLU A 1 84 ? 23.937 0.731 -13.646 1.00 96.94 84 GLU A CA 1
ATOM 657 C C . GLU A 1 84 ? 22.899 1.463 -12.770 1.00 96.94 84 GLU A C 1
ATOM 659 O O . GLU A 1 84 ? 22.550 1.001 -11.684 1.00 96.94 84 GLU A O 1
ATOM 664 N N . ALA A 1 85 ? 22.295 2.534 -13.287 1.00 96.94 85 ALA A N 1
ATOM 665 C CA . ALA A 1 85 ? 21.213 3.254 -12.618 1.00 96.94 85 ALA A CA 1
ATOM 666 C C . ALA A 1 85 ? 19.951 2.410 -12.324 1.00 96.94 85 ALA A C 1
ATOM 668 O O . ALA A 1 85 ? 19.135 2.823 -11.499 1.00 96.94 85 ALA A O 1
ATOM 669 N N . ARG A 1 86 ? 19.738 1.253 -12.975 1.00 95.19 86 ARG A N 1
ATOM 670 C CA . ARG A 1 86 ? 18.545 0.394 -12.777 1.00 95.19 86 ARG A CA 1
ATOM 671 C C . ARG A 1 86 ? 18.750 -0.724 -11.758 1.00 95.19 86 ARG A C 1
ATOM 673 O O . ARG A 1 86 ? 17.783 -1.395 -11.411 1.00 95.19 86 ARG A O 1
ATOM 680 N N . VAL A 1 87 ? 19.974 -0.967 -11.297 1.00 94.25 87 VAL A N 1
ATOM 681 C CA . VAL A 1 87 ? 20.276 -2.119 -10.436 1.00 94.25 87 VAL A CA 1
ATOM 682 C C . VAL A 1 87 ? 20.301 -1.758 -8.939 1.00 94.25 87 VAL A C 1
ATOM 684 O O . VAL A 1 87 ? 20.016 -0.634 -8.519 1.00 94.25 87 VAL A O 1
ATOM 687 N N . HIS A 1 88 ? 20.578 -2.752 -8.090 1.00 88.62 88 HIS A N 1
ATOM 688 C CA . HIS A 1 88 ? 20.711 -2.627 -6.629 1.00 88.62 88 HIS A CA 1
ATOM 689 C C . HIS A 1 88 ? 19.490 -2.073 -5.890 1.00 88.62 88 HIS A C 1
ATOM 691 O O . HIS A 1 88 ? 18.524 -2.795 -5.718 1.00 88.62 88 HIS A O 1
ATOM 697 N N . LYS A 1 89 ? 19.508 -0.854 -5.338 1.00 92.25 89 LYS A N 1
ATOM 698 C CA . LYS A 1 89 ? 18.308 -0.298 -4.682 1.00 92.25 89 LYS A CA 1
ATOM 699 C C . LYS A 1 89 ? 17.376 0.416 -5.663 1.00 92.25 89 LYS A C 1
ATOM 701 O O . LYS A 1 89 ? 16.194 0.565 -5.346 1.00 92.25 89 LYS A O 1
ATOM 706 N N . ASN A 1 90 ? 17.881 0.789 -6.837 1.00 95.44 90 ASN A N 1
ATOM 707 C CA . ASN A 1 90 ? 17.164 1.595 -7.818 1.00 95.44 90 ASN A CA 1
ATOM 708 C C . ASN A 1 90 ? 16.282 0.762 -8.768 1.00 95.44 90 ASN A C 1
ATOM 710 O O . ASN A 1 90 ? 15.473 1.345 -9.484 1.00 95.44 90 ASN A O 1
ATOM 714 N N . TRP A 1 91 ? 16.325 -0.583 -8.708 1.00 95.81 91 TRP A N 1
ATOM 715 C CA . TRP A 1 91 ? 15.399 -1.455 -9.466 1.00 95.81 91 TRP A CA 1
ATOM 716 C C . TRP A 1 91 ? 13.928 -1.126 -9.215 1.00 95.81 91 TRP A C 1
ATOM 718 O O . TRP A 1 91 ? 13.077 -1.333 -10.075 1.00 95.81 91 TRP A O 1
ATOM 728 N N . ARG A 1 92 ? 13.628 -0.551 -8.046 1.00 96.06 92 ARG A N 1
ATOM 729 C CA . ARG A 1 92 ? 12.289 -0.099 -7.659 1.00 96.06 92 ARG A CA 1
ATOM 730 C C . ARG A 1 92 ? 11.664 0.847 -8.678 1.00 96.06 92 ARG A C 1
ATOM 732 O O . ARG A 1 92 ? 10.440 0.865 -8.779 1.00 96.06 92 ARG A O 1
ATOM 739 N N . TRP A 1 93 ? 12.480 1.626 -9.390 1.00 97.19 93 TRP A N 1
ATOM 740 C CA . TRP A 1 93 ? 12.048 2.739 -10.237 1.00 97.19 93 TRP A CA 1
ATOM 741 C C . TRP A 1 93 ? 11.812 2.363 -11.699 1.00 97.19 93 TRP A C 1
ATOM 743 O O . TRP A 1 93 ? 11.570 3.242 -12.522 1.00 97.19 93 TRP A O 1
ATOM 753 N N . ASN A 1 94 ? 11.842 1.074 -12.034 1.00 96.75 94 ASN A N 1
ATOM 754 C CA . ASN A 1 94 ? 11.541 0.583 -13.373 1.00 96.75 94 ASN A CA 1
ATOM 755 C C . ASN A 1 94 ? 10.417 -0.461 -13.312 1.00 96.75 94 ASN A C 1
ATOM 757 O O . ASN A 1 94 ? 10.541 -1.460 -12.612 1.00 96.75 94 ASN A O 1
ATOM 761 N N . TYR A 1 95 ? 9.326 -0.265 -14.055 1.00 96.12 95 TYR A N 1
ATOM 762 C CA . TYR A 1 95 ? 8.170 -1.164 -14.023 1.00 96.12 95 TYR A CA 1
ATOM 763 C C . TYR A 1 95 ? 8.434 -2.574 -14.552 1.00 96.12 95 TYR A C 1
ATOM 765 O O . TYR A 1 95 ? 7.649 -3.467 -14.239 1.00 96.12 95 TYR A O 1
ATOM 773 N N . ASN A 1 96 ? 9.511 -2.820 -15.298 1.00 95.38 96 ASN A N 1
ATOM 774 C CA . ASN A 1 96 ? 9.894 -4.167 -15.718 1.00 95.38 96 ASN A CA 1
ATOM 775 C C . ASN A 1 96 ? 10.249 -5.061 -14.514 1.00 95.38 96 ASN A C 1
ATOM 777 O O . ASN A 1 96 ? 9.889 -6.234 -14.488 1.00 95.38 96 ASN A O 1
ATOM 781 N N . ILE A 1 97 ? 10.851 -4.490 -13.467 1.00 94.19 97 ILE A N 1
ATOM 782 C CA . ILE A 1 97 ? 11.386 -5.232 -12.306 1.00 94.19 97 ILE A CA 1
ATOM 783 C C . ILE A 1 97 ? 10.913 -4.700 -10.943 1.00 94.19 97 ILE A C 1
ATOM 785 O O . ILE A 1 97 ? 11.144 -5.324 -9.912 1.00 94.19 97 ILE A O 1
ATOM 789 N N . GLY A 1 98 ? 10.235 -3.559 -10.920 1.00 95.12 98 GLY A N 1
ATOM 790 C CA . GLY A 1 98 ? 9.748 -2.877 -9.730 1.00 95.12 98 GLY A CA 1
ATOM 791 C C . GLY A 1 98 ? 8.363 -2.267 -9.930 1.00 95.12 98 GLY A C 1
ATOM 792 O O . GLY A 1 98 ? 7.662 -2.535 -10.908 1.00 95.12 98 GLY A O 1
ATOM 793 N N . GLY A 1 99 ? 7.947 -1.452 -8.963 1.00 95.81 99 GLY A N 1
ATOM 794 C CA . GLY A 1 99 ? 6.588 -0.908 -8.892 1.00 95.81 99 GLY A CA 1
ATOM 795 C C . GLY A 1 99 ? 6.495 0.550 -8.452 1.00 95.81 99 GLY A C 1
ATOM 796 O O . GLY A 1 99 ? 5.392 1.061 -8.256 1.00 95.81 99 GLY A O 1
ATOM 797 N N . GLY A 1 100 ? 7.633 1.227 -8.298 1.00 97.31 100 GLY A N 1
ATOM 798 C CA . GLY A 1 100 ? 7.700 2.587 -7.782 1.00 97.31 100 GLY A CA 1
ATOM 799 C C . GLY A 1 100 ? 7.373 2.686 -6.295 1.00 97.31 100 GLY A C 1
ATOM 800 O O . GLY A 1 100 ? 7.179 1.686 -5.604 1.00 97.31 100 GLY A O 1
ATOM 801 N N . GLN A 1 101 ? 7.278 3.925 -5.810 1.00 97.44 101 GLN A N 1
ATOM 802 C CA . GLN A 1 101 ? 6.949 4.206 -4.409 1.00 97.44 101 GLN A CA 1
ATOM 803 C C . GLN A 1 101 ? 5.582 3.645 -4.005 1.00 97.44 101 GLN A C 1
ATOM 805 O O . GLN A 1 101 ? 5.422 3.199 -2.874 1.00 97.44 101 GLN A O 1
ATOM 810 N N . LEU A 1 102 ? 4.620 3.622 -4.937 1.00 97.94 102 LEU A N 1
ATOM 811 C CA . LEU A 1 102 ? 3.285 3.083 -4.689 1.00 97.94 102 LEU A CA 1
ATOM 812 C C . LEU A 1 102 ? 3.361 1.633 -4.197 1.00 97.94 102 LEU A C 1
ATOM 814 O O . LEU A 1 102 ? 2.868 1.338 -3.112 1.00 97.94 102 LEU A O 1
ATOM 818 N N . LEU A 1 103 ? 4.006 0.739 -4.954 1.00 97.06 103 LEU A N 1
ATOM 819 C CA . LEU A 1 103 ? 4.085 -0.674 -4.567 1.00 97.06 103 LEU A CA 1
ATOM 820 C C . LEU A 1 103 ? 5.142 -0.950 -3.487 1.00 97.06 103 LEU A C 1
ATOM 822 O O . LEU A 1 103 ? 4.980 -1.905 -2.735 1.00 97.06 103 LEU A O 1
ATOM 826 N N . ASP A 1 104 ? 6.180 -0.116 -3.359 1.00 95.56 104 ASP A N 1
ATOM 827 C CA . ASP A 1 104 ? 7.157 -0.223 -2.260 1.00 95.56 104 ASP A CA 1
ATOM 828 C C . ASP A 1 104 ? 6.508 0.103 -0.898 1.00 95.56 104 ASP A C 1
ATOM 830 O O . ASP A 1 104 ? 6.867 -0.502 0.110 1.00 95.56 104 ASP A O 1
ATOM 834 N N . TRP A 1 105 ? 5.513 1.006 -0.860 1.00 96.44 105 TRP A N 1
ATOM 835 C CA . TRP A 1 105 ? 4.915 1.490 0.392 1.00 96.44 105 TRP A CA 1
ATOM 836 C C . TRP A 1 105 ? 3.470 1.080 0.671 1.00 96.44 105 TRP A C 1
ATOM 838 O O . TRP A 1 105 ? 3.014 1.276 1.804 1.00 96.44 105 TRP A O 1
ATOM 848 N N . ILE A 1 106 ? 2.747 0.489 -0.285 1.00 94.94 106 ILE A N 1
ATOM 849 C CA . ILE A 1 106 ? 1.354 0.080 -0.051 1.00 94.94 106 ILE A CA 1
ATOM 850 C C . ILE A 1 106 ? 1.243 -0.885 1.143 1.00 94.94 106 ILE A C 1
ATOM 852 O O . ILE A 1 106 ? 0.447 -0.646 2.050 1.00 94.94 106 ILE A O 1
ATOM 856 N N . GLY A 1 107 ? 2.138 -1.875 1.242 1.00 94.25 107 GLY A N 1
ATOM 857 C CA . GLY A 1 107 ? 2.178 -2.846 2.346 1.00 94.25 107 GLY A CA 1
ATOM 858 C C . GLY A 1 107 ? 2.564 -2.267 3.718 1.00 94.25 107 GLY A C 1
ATOM 859 O O . GLY A 1 107 ? 2.633 -3.012 4.697 1.00 94.25 107 GLY A O 1
ATOM 860 N N . HIS A 1 108 ? 2.837 -0.958 3.799 1.00 96.00 108 HIS A N 1
ATOM 861 C CA . HIS A 1 108 ? 3.016 -0.215 5.045 1.00 96.00 108 HIS A CA 1
ATOM 862 C C . HIS A 1 108 ? 1.700 0.459 5.464 1.00 96.00 108 HIS A C 1
ATOM 864 O O . HIS A 1 108 ? 0.955 -0.065 6.284 1.00 96.00 108 HIS A O 1
ATOM 870 N N . HIS A 1 109 ? 1.369 1.618 4.892 1.00 97.69 109 HIS A N 1
ATOM 871 C CA . HIS A 1 109 ? 0.254 2.433 5.390 1.00 97.69 109 HIS A CA 1
ATOM 872 C C . HIS A 1 109 ? -1.129 1.955 4.924 1.00 97.69 109 HIS A C 1
ATOM 874 O O . HIS A 1 109 ? -2.113 2.181 5.632 1.00 97.69 109 HIS A O 1
ATOM 880 N N . CYS A 1 110 ? -1.227 1.255 3.788 1.00 97.50 110 CYS A N 1
ATOM 881 C CA . CYS A 1 110 ? -2.491 0.636 3.381 1.00 97.50 110 CYS A CA 1
ATOM 882 C C . CYS A 1 110 ? -2.802 -0.610 4.215 1.00 97.50 110 CYS A C 1
ATOM 884 O O . CYS A 1 110 ? -3.957 -0.840 4.557 1.00 97.50 110 CYS A O 1
ATOM 886 N N . ASP A 1 111 ? -1.774 -1.372 4.599 1.00 97.69 111 ASP A N 1
ATOM 887 C CA . ASP A 1 111 ? -1.916 -2.480 5.548 1.00 97.69 111 ASP A CA 1
ATOM 888 C C . ASP A 1 111 ? -2.520 -2.006 6.874 1.00 97.69 111 ASP A C 1
ATOM 890 O O . ASP A 1 111 ? -3.497 -2.571 7.361 1.00 97.69 111 ASP A O 1
ATOM 894 N N . ILE A 1 112 ? -2.012 -0.895 7.407 1.00 98.31 112 ILE A N 1
ATOM 895 C CA . ILE A 1 112 ? -2.585 -0.262 8.593 1.00 98.31 112 ILE A CA 1
ATOM 896 C C . ILE A 1 112 ? -4.014 0.214 8.333 1.00 98.31 112 ILE A C 1
ATOM 898 O O . ILE A 1 112 ? -4.880 -0.051 9.162 1.00 98.31 112 ILE A O 1
ATOM 902 N N . ALA A 1 113 ? -4.283 0.874 7.200 1.00 98.50 113 ALA A N 1
ATOM 903 C CA . ALA A 1 113 ? -5.628 1.331 6.844 1.00 98.50 113 ALA A CA 1
ATOM 904 C C . ALA A 1 113 ? -6.646 0.187 6.892 1.00 98.50 113 ALA A C 1
ATOM 906 O O . ALA A 1 113 ? -7.663 0.309 7.579 1.00 98.50 113 ALA A O 1
ATOM 907 N N . HIS A 1 114 ? -6.323 -0.936 6.242 1.00 98.12 114 HIS A N 1
ATOM 908 C CA . HIS A 1 114 ? -7.117 -2.163 6.267 1.00 98.12 114 HIS A CA 1
ATOM 909 C C . HIS A 1 114 ? -7.313 -2.699 7.678 1.00 98.12 114 HIS A C 1
ATOM 911 O O . HIS A 1 114 ? -8.430 -3.082 8.016 1.00 98.12 114 HIS A O 1
ATOM 917 N N . TRP A 1 115 ? -6.282 -2.662 8.523 1.00 97.62 115 TRP A N 1
ATOM 918 C CA . TRP A 1 115 ? -6.382 -3.149 9.896 1.00 97.62 115 TRP A CA 1
ATOM 919 C C . TRP A 1 115 ? -7.412 -2.372 10.727 1.00 97.62 115 TRP A C 1
ATOM 921 O O . TRP A 1 115 ? -8.198 -2.974 11.458 1.00 97.62 115 TRP A O 1
ATOM 931 N N . GLY A 1 116 ? -7.454 -1.042 10.575 1.00 97.75 116 GLY A N 1
ATOM 932 C CA . GLY A 1 116 ? -8.468 -0.188 11.209 1.00 97.75 116 GLY A CA 1
ATOM 933 C C . GLY A 1 116 ? -9.862 -0.322 10.588 1.00 97.75 116 GLY A C 1
ATOM 934 O O . GLY A 1 116 ? -10.857 -0.173 11.289 1.00 97.75 116 GLY A O 1
ATOM 935 N N . MET A 1 117 ? -9.938 -0.637 9.292 1.00 97.75 117 MET A N 1
ATOM 936 C CA . MET A 1 117 ? -11.192 -0.852 8.555 1.00 97.75 117 MET A CA 1
ATOM 937 C C . MET A 1 117 ? -11.783 -2.261 8.722 1.00 97.75 117 MET A C 1
ATOM 939 O O . MET A 1 117 ? -12.883 -2.505 8.240 1.00 97.75 117 MET A O 1
ATOM 943 N N . ASP A 1 118 ? -11.063 -3.181 9.372 1.00 96.25 118 ASP A N 1
ATOM 944 C CA . ASP A 1 118 ? -11.373 -4.620 9.401 1.00 96.25 118 ASP A CA 1
ATOM 945 C C . ASP A 1 118 ? -11.423 -5.268 8.001 1.00 96.25 118 ASP A C 1
ATOM 947 O O . ASP A 1 118 ? -12.213 -6.166 7.720 1.00 96.25 118 ASP A O 1
ATOM 951 N N . CYS A 1 119 ? -10.544 -4.813 7.104 1.00 96.56 119 CYS A N 1
ATOM 952 C CA . CYS A 1 119 ? -10.484 -5.246 5.707 1.00 96.56 119 CYS A CA 1
ATOM 953 C C . CYS A 1 119 ? -9.397 -6.294 5.413 1.00 96.56 119 CYS A C 1
ATOM 955 O O . CYS A 1 119 ? -9.130 -6.557 4.247 1.00 96.56 119 CYS A O 1
ATOM 957 N N . ASP A 1 120 ? -8.824 -6.955 6.426 1.00 94.94 120 ASP A N 1
ATOM 958 C CA . ASP A 1 120 ? -7.732 -7.945 6.281 1.00 94.94 120 ASP A CA 1
ATOM 959 C C . ASP A 1 120 ? -8.063 -9.161 5.388 1.00 94.94 120 ASP A C 1
ATOM 961 O O . ASP A 1 120 ? -7.178 -9.950 5.050 1.00 94.94 120 ASP A O 1
ATOM 965 N N . ARG A 1 121 ? -9.343 -9.344 5.045 1.00 93.88 121 ARG A N 1
ATOM 966 C CA . ARG A 1 121 ? -9.867 -10.418 4.187 1.00 93.88 121 ARG A CA 1
ATOM 967 C C . ARG A 1 121 ? -10.825 -9.894 3.111 1.00 93.88 121 ARG A C 1
ATOM 969 O O . ARG A 1 121 ? -11.750 -10.596 2.714 1.00 93.88 121 ARG A O 1
ATOM 976 N N . SER A 1 122 ? -10.680 -8.629 2.732 1.00 94.56 122 SER A N 1
ATOM 977 C CA . SER A 1 122 ? -11.516 -7.982 1.719 1.00 94.56 122 SER A CA 1
ATOM 978 C C . SER A 1 122 ? -10.693 -6.969 0.921 1.00 94.56 122 SER A C 1
ATOM 980 O O . SER A 1 122 ? -9.481 -6.856 1.094 1.00 94.56 122 SER A O 1
ATOM 982 N N . GLY A 1 123 ? -11.347 -6.210 0.050 1.00 96.56 123 GLY A N 1
ATOM 983 C CA . GLY A 1 123 ? -10.708 -5.174 -0.744 1.00 96.56 123 GLY A CA 1
ATOM 984 C C . GLY A 1 123 ? -11.721 -4.152 -1.254 1.00 96.56 123 GLY A C 1
ATOM 985 O O . GLY A 1 123 ? -12.910 -4.240 -0.929 1.00 96.56 123 GLY A O 1
ATOM 986 N N . PRO A 1 124 ? -11.262 -3.175 -2.048 1.00 98.31 124 PRO A N 1
ATOM 987 C CA . PRO A 1 124 ? -12.151 -2.212 -2.675 1.00 98.31 124 PRO A CA 1
ATOM 988 C C . PRO A 1 124 ? -13.030 -2.895 -3.724 1.00 98.31 124 PRO A C 1
ATOM 990 O O . PRO A 1 124 ? -12.645 -3.897 -4.298 1.00 98.31 124 PRO A O 1
ATOM 993 N N . THR A 1 125 ? -14.192 -2.331 -4.014 1.00 98.56 125 THR A N 1
ATOM 994 C CA . THR A 1 125 ? -15.082 -2.747 -5.112 1.00 98.56 125 THR A CA 1
ATOM 995 C C . THR A 1 125 ? -14.811 -1.977 -6.404 1.00 98.56 125 THR A C 1
ATOM 997 O O . THR A 1 125 ? -15.115 -2.443 -7.500 1.00 98.56 125 THR A O 1
ATOM 1000 N N . GLU A 1 126 ? -14.198 -0.799 -6.291 1.00 98.75 126 GLU A N 1
ATOM 1001 C CA . GLU A 1 126 ? -13.755 0.007 -7.421 1.00 98.75 126 GLU A CA 1
ATOM 1002 C C . GLU A 1 126 ? -12.511 0.807 -7.031 1.00 98.75 126 GLU A C 1
ATOM 1004 O O . GLU A 1 126 ? -12.408 1.289 -5.902 1.00 98.75 126 GLU A O 1
ATOM 1009 N N . VAL A 1 127 ? -11.577 0.982 -7.963 1.00 98.81 127 VAL A N 1
ATOM 1010 C CA . VAL A 1 127 ? -10.467 1.933 -7.840 1.00 98.81 127 VAL A CA 1
ATOM 1011 C C . VAL A 1 127 ? -10.462 2.849 -9.053 1.00 98.81 127 VAL A C 1
ATOM 1013 O O . VAL A 1 127 ? -10.476 2.367 -10.184 1.00 98.81 127 VAL A O 1
ATOM 1016 N N . LYS A 1 128 ? -10.428 4.164 -8.828 1.00 98.62 128 LYS A N 1
ATOM 1017 C CA . LYS A 1 128 ? -10.382 5.176 -9.887 1.00 98.62 128 LYS A CA 1
ATOM 1018 C C . LYS A 1 128 ? -9.082 5.985 -9.857 1.00 98.62 128 LYS A C 1
ATOM 1020 O O . LYS A 1 128 ? -8.595 6.319 -8.765 1.00 98.62 128 LYS A O 1
ATOM 1025 N N . PRO A 1 129 ? -8.534 6.354 -11.027 1.00 98.62 129 PRO A N 1
ATOM 1026 C CA . PRO A 1 129 ? -7.364 7.204 -11.104 1.00 98.62 129 PRO A CA 1
ATOM 1027 C C . PRO A 1 129 ? -7.799 8.662 -10.964 1.00 98.62 129 PRO A C 1
ATOM 1029 O O . PRO A 1 129 ? -8.804 9.081 -11.534 1.00 98.62 129 PRO A O 1
ATOM 1032 N N . ILE A 1 130 ? -7.047 9.439 -10.188 1.00 98.62 130 ILE A N 1
ATOM 1033 C CA . ILE A 1 130 ? -7.298 10.877 -10.024 1.00 98.62 130 ILE A CA 1
ATOM 1034 C C . ILE A 1 130 ? -6.184 11.686 -10.677 1.00 98.62 130 ILE A C 1
ATOM 1036 O O . ILE A 1 130 ? -6.450 12.635 -11.406 1.00 98.62 130 ILE A O 1
ATOM 1040 N N . GLN A 1 131 ? -4.933 11.312 -10.413 1.00 98.31 131 GLN A N 1
ATOM 1041 C CA . GLN A 1 131 ? -3.768 11.946 -11.014 1.00 98.31 131 GLN A CA 1
ATOM 1042 C C . GLN A 1 131 ? -2.611 10.957 -11.069 1.00 98.31 131 GLN A C 1
ATOM 1044 O O . GLN A 1 131 ? -2.409 10.184 -10.132 1.00 98.31 131 GLN A O 1
ATOM 1049 N N . VAL A 1 132 ? -1.809 11.041 -12.126 1.00 98.25 132 VAL A N 1
ATOM 1050 C CA . VAL A 1 132 ? -0.501 10.401 -12.188 1.00 98.25 132 VAL A CA 1
ATOM 1051 C C . VAL A 1 132 ? 0.465 11.244 -13.007 1.00 98.25 132 VAL A C 1
ATOM 1053 O O . VAL A 1 132 ? 0.144 11.652 -14.119 1.00 98.25 132 VAL A O 1
ATOM 1056 N N . ASP A 1 133 ? 1.660 11.443 -12.465 1.00 98.06 133 ASP A N 1
ATOM 1057 C CA . ASP A 1 133 ? 2.807 11.926 -13.217 1.00 98.06 133 ASP A CA 1
ATOM 1058 C C . ASP A 1 133 ? 3.772 10.738 -13.320 1.00 98.06 133 ASP A C 1
ATOM 1060 O O . ASP A 1 133 ? 4.278 10.232 -12.310 1.00 98.06 133 ASP A O 1
ATOM 1064 N N . MET A 1 134 ? 3.981 10.241 -14.538 1.00 94.56 134 MET A N 1
ATOM 1065 C CA . MET A 1 134 ? 4.892 9.133 -14.822 1.00 94.56 134 MET A CA 1
ATOM 1066 C C . MET A 1 134 ? 5.839 9.513 -15.968 1.00 94.56 134 MET A C 1
ATOM 1068 O O . MET A 1 134 ? 5.371 10.079 -16.958 1.00 94.56 134 MET A O 1
ATOM 1072 N N . PRO A 1 135 ? 7.149 9.226 -15.854 1.00 96.38 135 PRO A N 1
ATOM 1073 C CA . PRO A 1 135 ? 8.089 9.421 -16.957 1.00 96.38 135 PRO A CA 1
ATOM 1074 C C . PRO A 1 135 ? 7.768 8.525 -18.159 1.00 96.38 135 PRO A C 1
ATOM 1076 O O . PRO A 1 135 ? 6.922 7.624 -18.080 1.00 96.38 135 PRO A O 1
ATOM 1079 N N . ALA A 1 136 ? 8.460 8.748 -19.278 1.00 96.00 136 ALA A N 1
ATOM 1080 C CA . ALA A 1 136 ? 8.265 7.920 -20.459 1.00 96.00 136 ALA A CA 1
ATOM 1081 C C . ALA A 1 136 ? 8.667 6.470 -20.158 1.00 96.00 136 ALA A C 1
ATOM 1083 O O . ALA A 1 136 ? 9.604 6.198 -19.409 1.00 96.00 136 ALA A O 1
ATOM 1084 N N . ARG A 1 137 ? 7.986 5.500 -20.780 1.00 93.44 137 ARG A N 1
ATOM 1085 C CA . ARG A 1 137 ? 8.303 4.073 -20.583 1.00 93.44 137 ARG A CA 1
ATOM 1086 C C . ARG A 1 137 ? 9.745 3.721 -20.959 1.00 93.44 137 ARG A C 1
ATOM 1088 O O . ARG A 1 137 ? 10.296 2.780 -20.397 1.00 93.44 137 ARG A O 1
ATOM 1095 N N . THR A 1 138 ? 1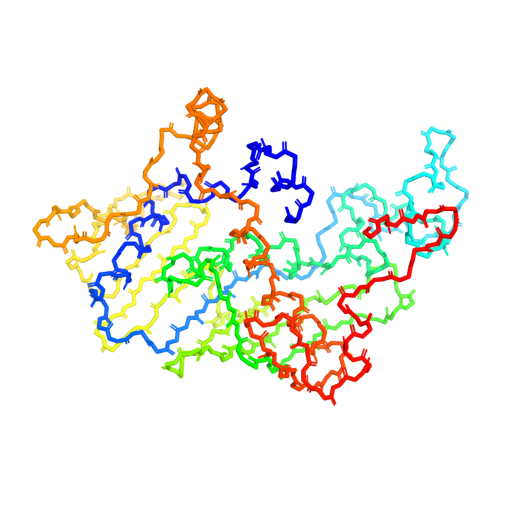0.332 4.483 -21.879 1.00 93.88 138 THR A N 1
ATOM 1096 C CA . THR A 1 138 ? 11.715 4.355 -22.352 1.00 93.88 138 THR A CA 1
ATOM 1097 C C . THR A 1 138 ? 12.756 4.918 -21.388 1.00 93.88 138 THR A C 1
ATOM 1099 O O . THR A 1 138 ? 13.945 4.661 -21.578 1.00 93.88 138 THR A O 1
ATOM 1102 N N . ASP A 1 139 ? 12.343 5.685 -20.379 1.00 96.38 139 ASP A N 1
ATOM 1103 C CA . ASP A 1 139 ? 13.266 6.281 -19.419 1.00 96.38 139 ASP A CA 1
ATOM 1104 C C . ASP A 1 139 ? 13.855 5.208 -18.497 1.00 96.38 139 ASP A C 1
ATOM 1106 O O . ASP A 1 139 ? 13.231 4.187 -18.199 1.00 96.38 139 ASP A O 1
ATOM 1110 N N . VAL A 1 140 ? 15.077 5.456 -18.014 1.00 96.06 140 VAL A N 1
ATOM 1111 C CA . VAL A 1 140 ? 15.795 4.553 -17.098 1.00 96.06 140 VAL A CA 1
ATOM 1112 C C . VAL A 1 140 ? 14.955 4.257 -15.855 1.00 96.06 140 VAL A C 1
ATOM 1114 O O . VAL A 1 140 ? 14.845 3.098 -15.440 1.00 96.06 140 VAL A O 1
ATOM 1117 N N . TRP A 1 141 ? 14.349 5.306 -15.297 1.00 97.25 141 TRP A N 1
ATOM 1118 C CA . TRP A 1 141 ? 13.370 5.231 -14.224 1.00 97.25 141 TRP A CA 1
ATOM 1119 C C . TRP A 1 141 ? 12.020 5.706 -14.750 1.00 97.25 141 TRP A C 1
ATOM 1121 O O . TRP A 1 141 ? 11.836 6.884 -15.042 1.00 97.25 141 TRP A O 1
ATOM 1131 N N . ASN A 1 142 ? 11.076 4.780 -14.872 1.00 97.38 142 ASN A N 1
ATOM 1132 C CA . ASN A 1 142 ? 9.794 4.993 -15.540 1.00 97.38 142 ASN A CA 1
ATOM 1133 C C . ASN A 1 142 ? 8.587 4.789 -14.611 1.00 97.38 142 ASN A C 1
ATOM 1135 O O . ASN A 1 142 ? 7.448 4.728 -15.080 1.00 97.38 142 ASN A O 1
ATOM 1139 N N . THR A 1 143 ? 8.811 4.673 -13.295 1.00 98.12 143 THR A N 1
ATOM 1140 C CA . THR A 1 143 ? 7.715 4.561 -12.324 1.00 98.12 143 THR A CA 1
ATOM 1141 C C . THR A 1 143 ? 7.091 5.905 -11.986 1.00 98.12 143 THR A C 1
ATOM 1143 O O . THR A 1 143 ? 7.785 6.918 -11.984 1.00 98.12 143 THR A O 1
ATOM 1146 N N . ALA A 1 144 ? 5.801 5.912 -11.636 1.00 98.00 144 ALA A N 1
ATOM 1147 C CA . ALA A 1 144 ? 5.090 7.116 -11.212 1.00 98.00 144 ALA A CA 1
ATOM 1148 C C . ALA A 1 144 ? 5.849 7.872 -10.105 1.00 98.00 144 ALA A C 1
ATOM 1150 O O . ALA A 1 144 ? 6.253 7.280 -9.098 1.00 98.00 144 ALA A O 1
ATOM 1151 N N . THR A 1 145 ? 6.031 9.178 -10.297 1.00 97.94 145 THR A N 1
ATOM 1152 C CA . THR A 1 145 ? 6.700 10.088 -9.354 1.00 97.94 145 THR A CA 1
ATOM 1153 C C . THR A 1 145 ? 5.696 10.873 -8.518 1.00 97.94 145 THR A C 1
ATOM 1155 O O . THR A 1 145 ? 6.022 11.276 -7.402 1.00 97.94 145 THR A O 1
ATOM 1158 N N . LYS A 1 146 ? 4.465 11.022 -9.008 1.00 98.56 146 LYS A N 1
ATOM 1159 C CA . LYS A 1 146 ? 3.314 11.555 -8.280 1.00 98.56 146 LYS A CA 1
ATOM 1160 C C . LYS A 1 146 ? 2.077 10.767 -8.673 1.00 98.56 146 LYS A C 1
ATOM 1162 O O . LYS A 1 146 ? 1.927 10.390 -9.832 1.00 98.56 146 LYS A O 1
ATOM 1167 N N . TYR A 1 147 ? 1.215 10.466 -7.713 1.00 98.75 147 TYR A N 1
ATOM 1168 C CA . TYR A 1 147 ? 0.034 9.648 -7.964 1.00 98.75 147 TYR A CA 1
ATOM 1169 C C . TYR A 1 147 ? -1.052 9.902 -6.924 1.00 98.75 147 TYR A C 1
ATOM 1171 O O . TYR A 1 147 ? -0.764 10.163 -5.754 1.00 98.75 147 TYR A O 1
ATOM 1179 N N . ARG A 1 148 ? -2.308 9.771 -7.352 1.00 98.81 148 ARG A N 1
ATOM 1180 C CA . ARG A 1 148 ? -3.498 9.769 -6.504 1.00 98.81 148 ARG A CA 1
ATOM 1181 C C . ARG A 1 148 ? -4.559 8.857 -7.102 1.00 98.81 148 ARG A C 1
ATOM 1183 O O . ARG A 1 148 ? -4.892 8.963 -8.282 1.00 98.81 148 ARG A O 1
ATOM 1190 N N . THR A 1 149 ? -5.127 8.012 -6.255 1.00 98.88 149 THR A N 1
ATOM 1191 C CA . THR A 1 149 ? -6.280 7.162 -6.572 1.00 98.88 149 THR A CA 1
ATOM 1192 C C . THR A 1 149 ? -7.301 7.227 -5.452 1.00 98.88 149 THR A C 1
ATOM 1194 O O . THR A 1 149 ? -6.967 7.569 -4.314 1.00 98.88 149 THR A O 1
ATOM 1197 N N . GLU A 1 150 ? -8.539 6.880 -5.774 1.00 98.88 150 GLU A N 1
ATOM 1198 C CA . GLU A 1 150 ? -9.593 6.654 -4.791 1.00 98.88 150 GLU A CA 1
ATOM 1199 C C . GLU A 1 150 ? -10.131 5.238 -4.950 1.00 98.88 150 GLU A C 1
ATOM 1201 O O . GLU A 1 150 ? -10.457 4.811 -6.055 1.00 98.88 150 GLU A O 1
ATOM 1206 N N . ALA A 1 151 ? -10.213 4.522 -3.836 1.00 98.75 151 ALA A N 1
ATOM 1207 C CA . ALA A 1 151 ? -10.689 3.155 -3.753 1.00 98.75 151 ALA A CA 1
ATOM 1208 C C . ALA A 1 151 ? -11.991 3.125 -2.938 1.00 98.75 151 ALA A C 1
ATOM 1210 O O . ALA A 1 151 ? -12.008 3.567 -1.788 1.00 98.75 151 ALA A O 1
ATOM 1211 N N . LEU A 1 152 ? -13.076 2.639 -3.539 1.00 98.81 152 LEU A N 1
ATOM 1212 C CA . LEU A 1 152 ? -14.396 2.514 -2.922 1.00 98.81 152 LEU A CA 1
ATOM 1213 C C . LEU A 1 152 ? -14.521 1.159 -2.227 1.00 98.81 152 LEU A C 1
ATOM 1215 O O . LEU A 1 152 ? -14.335 0.125 -2.860 1.00 98.81 152 LEU A O 1
ATOM 1219 N N . TYR A 1 153 ? -14.890 1.150 -0.953 1.00 98.56 153 TYR A N 1
ATOM 1220 C CA . TYR A 1 153 ? -15.120 -0.054 -0.154 1.00 98.56 153 TYR A CA 1
ATOM 1221 C C . TYR A 1 153 ? -16.602 -0.215 0.190 1.00 98.56 153 TYR A C 1
ATOM 1223 O O . TYR A 1 153 ? -17.409 0.699 0.008 1.00 98.56 153 TYR A O 1
ATOM 1231 N N . ALA A 1 154 ? -16.956 -1.388 0.718 1.00 94.56 154 ALA A N 1
ATOM 1232 C CA . ALA A 1 154 ? -18.277 -1.620 1.289 1.00 94.56 154 ALA A CA 1
ATOM 1233 C C . ALA A 1 154 ? -18.627 -0.551 2.344 1.00 94.56 154 ALA A C 1
ATOM 1235 O O . ALA A 1 154 ? -17.761 -0.080 3.083 1.00 94.56 154 ALA A O 1
ATOM 1236 N N . GLY A 1 155 ? -19.906 -0.171 2.414 1.00 93.44 155 GLY A N 1
ATOM 1237 C CA . GLY A 1 155 ? -20.370 0.895 3.309 1.00 93.44 155 GLY A CA 1
ATOM 1238 C C . GLY A 1 155 ? -20.057 2.315 2.825 1.00 93.44 155 GLY A C 1
ATOM 1239 O O . GLY A 1 155 ? -20.098 3.240 3.636 1.00 93.44 155 GLY A O 1
ATOM 1240 N N . ASP A 1 156 ? -19.752 2.473 1.532 1.00 96.69 156 ASP A N 1
ATOM 1241 C CA . ASP A 1 156 ? -19.438 3.741 0.857 1.00 96.69 156 ASP A CA 1
ATOM 1242 C C . ASP A 1 156 ? -18.190 4.451 1.407 1.00 96.69 156 ASP A C 1
ATOM 1244 O O . ASP A 1 156 ? -18.043 5.670 1.304 1.00 96.69 156 ASP A O 1
ATOM 1248 N N . ILE A 1 157 ? -17.267 3.681 1.994 1.00 98.50 157 ILE A N 1
ATOM 1249 C CA . ILE A 1 157 ? -16.001 4.208 2.505 1.00 98.50 157 ILE A CA 1
ATOM 1250 C C . ILE A 1 157 ? -15.065 4.472 1.326 1.00 98.50 157 ILE A C 1
ATOM 1252 O O . ILE A 1 157 ? -14.781 3.575 0.530 1.00 98.50 157 ILE A O 1
ATOM 1256 N N . ILE A 1 158 ? -14.532 5.689 1.247 1.00 98.69 158 ILE A N 1
ATOM 1257 C CA . ILE A 1 158 ? -13.547 6.066 0.229 1.00 98.69 158 ILE A CA 1
ATOM 1258 C C . ILE A 1 158 ? -12.156 6.097 0.856 1.00 98.69 158 ILE A C 1
ATOM 1260 O O . ILE A 1 158 ? -11.903 6.857 1.790 1.00 98.69 158 ILE A O 1
ATOM 1264 N N . MET A 1 159 ? -11.225 5.320 0.310 1.00 98.88 159 MET A N 1
ATOM 1265 C CA . MET A 1 159 ? -9.810 5.398 0.659 1.00 98.88 159 MET A CA 1
ATOM 1266 C C . MET A 1 159 ? -9.030 6.118 -0.442 1.00 98.88 159 MET A C 1
ATOM 1268 O O . MET A 1 159 ? -8.941 5.634 -1.569 1.00 98.88 159 MET A O 1
ATOM 1272 N N . THR A 1 160 ? -8.436 7.263 -0.121 1.00 98.88 160 THR A N 1
ATOM 1273 C CA . THR A 1 160 ? -7.496 7.962 -1.003 1.00 98.88 160 THR A CA 1
ATOM 1274 C C . THR A 1 160 ? -6.089 7.405 -0.782 1.00 98.88 160 THR A C 1
ATOM 1276 O O . THR A 1 160 ? -5.590 7.458 0.339 1.00 98.88 160 THR A O 1
ATOM 1279 N N . ILE A 1 161 ? -5.426 6.927 -1.838 1.00 98.88 161 ILE A N 1
ATOM 1280 C CA . ILE A 1 161 ? -4.000 6.553 -1.815 1.00 98.88 161 ILE A CA 1
ATOM 1281 C C . ILE A 1 161 ? -3.238 7.574 -2.653 1.00 98.88 161 ILE A C 1
ATOM 1283 O O . ILE A 1 161 ? -3.548 7.733 -3.839 1.00 98.88 161 ILE A O 1
ATOM 1287 N N . ALA A 1 162 ? -2.255 8.259 -2.067 1.00 98.75 162 ALA A N 1
ATOM 1288 C CA . ALA A 1 162 ? -1.525 9.312 -2.767 1.00 98.75 162 ALA A CA 1
ATOM 1289 C C . ALA A 1 162 ? -0.052 9.427 -2.358 1.00 98.75 162 ALA A C 1
ATOM 1291 O O . ALA A 1 162 ? 0.294 9.221 -1.199 1.00 98.75 162 ALA A O 1
ATOM 1292 N N . GLY A 1 163 ? 0.792 9.840 -3.304 1.00 98.31 163 GLY A N 1
ATOM 1293 C CA . GLY A 1 163 ? 2.171 10.263 -3.066 1.00 98.31 163 GLY A CA 1
ATOM 1294 C C . GLY A 1 163 ? 2.502 11.519 -3.870 1.00 98.31 163 GLY A C 1
ATOM 1295 O O . GLY A 1 163 ? 2.111 11.634 -5.031 1.00 98.31 163 GLY A O 1
ATOM 1296 N N . GLY A 1 164 ? 3.204 12.475 -3.251 1.00 97.38 164 GLY A N 1
ATOM 1297 C CA . GLY A 1 164 ? 3.569 13.759 -3.878 1.00 97.38 164 GLY A CA 1
ATOM 1298 C C . GLY A 1 164 ? 2.480 14.835 -3.780 1.00 97.38 164 GLY A C 1
ATOM 1299 O O . GLY A 1 164 ? 2.366 15.696 -4.656 1.00 97.38 164 GLY A O 1
ATOM 1300 N N . HIS A 1 165 ? 1.651 14.753 -2.739 1.00 97.94 165 HIS A N 1
ATOM 1301 C CA . HIS A 1 165 ? 0.498 15.612 -2.505 1.00 97.94 165 HIS A CA 1
ATOM 1302 C C . HIS A 1 165 ? 0.474 16.124 -1.062 1.00 97.94 165 HIS A C 1
ATOM 1304 O O . HIS A 1 165 ? 0.285 15.334 -0.142 1.00 97.94 165 HIS A O 1
ATOM 1310 N N . ASP A 1 166 ? 0.622 17.434 -0.875 1.00 96.12 166 ASP A N 1
ATOM 1311 C CA . ASP A 1 166 ? 0.769 18.045 0.455 1.00 96.12 166 ASP A CA 1
ATOM 1312 C C . ASP A 1 166 ? -0.516 18.002 1.300 1.00 96.12 166 ASP A C 1
ATOM 1314 O O . ASP A 1 166 ? -0.456 18.034 2.528 1.00 96.12 166 ASP A O 1
ATOM 1318 N N . ASP A 1 167 ? -1.682 17.888 0.657 1.00 97.19 167 ASP A N 1
ATOM 1319 C CA . ASP A 1 167 ? -2.979 17.721 1.321 1.00 97.19 167 ASP A CA 1
ATOM 1320 C C . ASP A 1 167 ? -3.174 16.317 1.916 1.00 97.19 167 ASP A C 1
ATOM 1322 O O . ASP A 1 167 ? -4.012 16.145 2.800 1.00 97.19 167 ASP A O 1
ATOM 1326 N N . ILE A 1 168 ? -2.386 15.324 1.484 1.00 97.88 168 ILE A N 1
ATOM 1327 C CA . ILE A 1 168 ? -2.432 13.955 2.007 1.00 97.88 168 ILE A CA 1
ATOM 1328 C C . ILE A 1 168 ? -1.153 13.672 2.794 1.00 97.88 168 ILE A C 1
ATOM 1330 O O . ILE A 1 168 ? -0.100 13.337 2.252 1.00 97.88 168 ILE A O 1
ATOM 1334 N N . ARG A 1 169 ? -1.257 13.782 4.119 1.00 96.56 169 ARG A N 1
ATOM 1335 C CA . ARG A 1 169 ? -0.137 13.550 5.037 1.00 96.56 169 ARG A CA 1
ATOM 1336 C C . ARG A 1 169 ? 0.356 12.101 4.949 1.00 96.56 169 ARG A C 1
ATOM 1338 O O . ARG A 1 169 ? -0.443 11.175 5.051 1.00 96.56 169 ARG A O 1
ATOM 1345 N N . MET A 1 170 ? 1.675 11.908 4.845 1.00 96.81 170 MET A N 1
ATOM 1346 C CA . MET A 1 170 ? 2.297 10.578 4.891 1.00 96.81 170 MET A CA 1
ATOM 1347 C C . MET A 1 170 ? 1.857 9.815 6.144 1.00 96.81 170 MET A C 1
ATOM 1349 O O . MET A 1 170 ? 1.954 10.361 7.240 1.00 96.81 170 MET A O 1
ATOM 1353 N N . GLY A 1 171 ? 1.420 8.569 5.999 1.00 98.12 171 GLY A N 1
ATOM 1354 C CA . GLY A 1 171 ? 0.818 7.790 7.079 1.00 98.12 171 GLY A CA 1
ATOM 1355 C C . GLY A 1 171 ? -0.589 7.322 6.733 1.00 98.12 171 GLY A C 1
ATOM 1356 O O . GLY A 1 171 ? -0.994 7.323 5.570 1.00 98.12 171 GLY A O 1
ATOM 1357 N N . THR A 1 172 ? -1.329 6.938 7.765 1.00 98.81 172 THR A N 1
ATOM 1358 C CA . THR A 1 172 ? -2.722 6.504 7.663 1.00 98.81 172 THR A CA 1
ATOM 1359 C C . THR A 1 172 ? -3.579 7.425 8.512 1.00 98.81 172 THR A C 1
ATOM 1361 O O . THR A 1 172 ? -3.279 7.634 9.689 1.00 98.81 172 THR A O 1
ATOM 1364 N N . LYS A 1 173 ? -4.649 7.968 7.933 1.00 98.88 173 LYS A N 1
ATOM 1365 C CA . LYS A 1 173 ? -5.647 8.757 8.653 1.00 98.88 173 LYS A CA 1
ATOM 1366 C C . LYS A 1 173 ? -7.042 8.218 8.391 1.00 98.88 173 LYS A C 1
ATOM 1368 O O . LYS A 1 173 ? -7.471 8.160 7.244 1.00 98.88 173 LYS A O 1
ATOM 1373 N N . TRP A 1 174 ? -7.765 7.887 9.449 1.00 98.88 174 TRP A N 1
ATOM 1374 C CA . TRP A 1 174 ? -9.183 7.541 9.386 1.00 98.88 174 TRP A CA 1
ATOM 1375 C C . TRP A 1 174 ? -10.022 8.753 9.762 1.00 98.88 174 TRP A C 1
ATOM 1377 O O . TRP A 1 174 ? -9.691 9.471 10.708 1.00 98.88 174 TRP A O 1
ATOM 1387 N N . ILE A 1 175 ? -11.095 8.982 9.013 1.00 98.81 175 ILE A N 1
ATOM 1388 C CA . ILE A 1 175 ? -11.991 10.127 9.158 1.00 98.81 175 ILE A CA 1
ATOM 1389 C C . ILE A 1 175 ? -13.414 9.592 9.298 1.00 98.81 175 ILE A C 1
ATOM 1391 O O . ILE A 1 175 ? -14.000 9.076 8.338 1.00 98.81 175 ILE A O 1
ATOM 1395 N N . GLY A 1 176 ? -13.951 9.708 10.508 1.00 98.62 176 GLY A N 1
ATOM 1396 C CA . GLY A 1 176 ? -15.324 9.355 10.833 1.00 98.62 176 GLY A CA 1
ATOM 1397 C C . GLY A 1 176 ? -16.181 10.580 11.137 1.00 98.62 176 GLY A C 1
ATOM 1398 O O . GLY A 1 176 ? -15.719 11.720 11.074 1.00 98.62 176 GLY A O 1
ATOM 1399 N N . THR A 1 177 ? -17.452 10.346 11.448 1.00 98.44 177 THR A N 1
ATOM 1400 C CA . THR A 1 177 ? -18.435 11.407 11.725 1.00 98.44 177 THR A CA 1
ATOM 1401 C C . THR A 1 177 ? -18.166 12.192 13.008 1.00 98.44 177 THR A C 1
ATOM 1403 O O . THR A 1 177 ? -18.633 13.320 13.124 1.00 98.44 177 THR A O 1
ATOM 1406 N N . GLU A 1 178 ? -17.428 11.619 13.959 1.00 98.31 178 GLU A N 1
ATOM 1407 C CA . GLU A 1 178 ? -17.187 12.206 15.288 1.00 98.31 178 GLU A CA 1
ATOM 1408 C C . GLU A 1 178 ? -15.704 12.495 15.550 1.00 98.31 178 GLU A C 1
ATOM 1410 O O . GLU A 1 178 ? -15.342 13.083 16.569 1.00 98.31 178 GLU A O 1
ATOM 1415 N N . GLY A 1 179 ? -14.819 12.129 14.621 1.00 98.25 179 GLY A N 1
ATOM 1416 C CA . GLY A 1 179 ? -13.418 12.490 14.735 1.00 98.25 179 GLY A CA 1
ATOM 1417 C C . GLY A 1 179 ? -12.497 11.825 13.729 1.00 98.25 179 GLY A C 1
ATOM 1418 O O . GLY A 1 179 ? -12.912 11.148 12.788 1.00 98.25 179 GLY A O 1
ATOM 1419 N N . THR A 1 180 ? -11.203 12.038 13.937 1.00 98.69 180 THR A N 1
ATOM 1420 C CA . THR A 1 180 ? -10.141 11.495 13.096 1.00 98.69 180 THR A CA 1
ATOM 1421 C C . THR A 1 180 ? -9.033 10.902 13.939 1.00 98.69 180 THR A C 1
ATOM 1423 O O . THR A 1 180 ? -8.679 11.495 14.956 1.00 98.69 180 THR A O 1
ATOM 1426 N N . ILE A 1 181 ? -8.419 9.828 13.449 1.00 98.69 181 ILE A N 1
ATOM 1427 C CA . ILE A 1 181 ? -7.173 9.263 13.980 1.00 98.69 181 ILE A CA 1
ATOM 1428 C C . ILE A 1 181 ? -6.125 9.282 12.879 1.00 98.69 181 ILE A C 1
ATOM 1430 O O . ILE A 1 181 ? -6.420 8.886 11.756 1.00 98.69 181 ILE A O 1
ATOM 1434 N N . TYR A 1 182 ? -4.908 9.714 13.199 1.00 98.75 182 TYR A N 1
ATOM 1435 C CA . TYR A 1 182 ? -3.755 9.689 12.302 1.00 98.75 182 TYR A CA 1
ATOM 1436 C C . TYR A 1 182 ? -2.579 8.947 12.944 1.00 98.75 182 TYR A C 1
ATOM 1438 O O . TYR A 1 182 ? -2.278 9.163 14.117 1.00 98.75 182 TYR A O 1
ATOM 1446 N N . VAL A 1 183 ? -1.881 8.124 12.156 1.00 98.50 183 VAL A N 1
ATOM 1447 C CA . VAL A 1 183 ? -0.695 7.354 12.566 1.00 98.50 183 VAL A CA 1
ATOM 1448 C C . VAL A 1 183 ? 0.369 7.314 11.463 1.00 98.50 183 VAL A C 1
ATOM 1450 O O . VAL A 1 183 ? 0.050 7.325 10.274 1.00 98.50 183 VAL A O 1
ATOM 1453 N N . ASN A 1 184 ? 1.652 7.242 11.833 1.00 96.69 184 ASN A N 1
ATOM 1454 C CA . ASN A 1 184 ? 2.769 7.064 10.892 1.00 96.69 184 ASN A CA 1
ATOM 1455 C C . ASN A 1 184 ? 3.956 6.329 11.558 1.00 96.69 184 ASN A C 1
ATOM 1457 O O . ASN A 1 184 ? 4.074 6.272 12.780 1.00 96.69 184 ASN A O 1
ATOM 1461 N N . ARG A 1 185 ? 4.858 5.800 10.724 1.00 92.94 185 ARG A N 1
ATOM 1462 C CA . ARG A 1 185 ? 6.057 4.991 10.992 1.00 92.94 185 ARG A CA 1
ATOM 1463 C C . ARG A 1 185 ? 7.083 5.648 11.912 1.00 92.94 185 ARG A C 1
ATOM 1465 O O . ARG A 1 185 ? 7.893 4.954 12.502 1.00 92.94 185 ARG A O 1
ATOM 1472 N N . ASN A 1 186 ? 7.062 6.973 12.044 1.00 90.62 186 ASN A N 1
ATOM 1473 C CA . ASN A 1 186 ? 7.966 7.702 12.944 1.00 90.62 186 ASN A CA 1
ATOM 1474 C C . ASN A 1 186 ? 7.398 7.834 14.373 1.00 90.62 186 ASN A C 1
ATOM 1476 O O . ASN A 1 186 ? 7.782 8.745 15.107 1.00 90.62 186 ASN A O 1
ATOM 1480 N N . GLY A 1 187 ? 6.426 6.990 14.740 1.00 89.88 187 GLY A N 1
ATOM 1481 C CA . GLY A 1 187 ? 5.710 7.044 16.018 1.00 89.88 187 GLY A CA 1
ATOM 1482 C C . GLY A 1 187 ? 4.736 8.219 16.147 1.00 89.88 187 GLY A C 1
ATOM 1483 O O . GLY A 1 187 ? 4.215 8.464 17.233 1.00 89.88 187 GLY A O 1
ATOM 1484 N N . ALA A 1 188 ? 4.495 8.967 15.065 1.00 92.88 188 ALA A N 1
ATOM 1485 C CA . ALA A 1 188 ? 3.537 10.063 15.084 1.00 92.88 188 ALA A CA 1
ATOM 1486 C C . ALA A 1 188 ? 2.119 9.507 15.256 1.00 92.88 188 ALA A C 1
ATOM 1488 O O . ALA A 1 188 ? 1.742 8.523 14.614 1.00 92.88 188 ALA A O 1
ATOM 1489 N N . TYR A 1 189 ? 1.353 10.170 16.113 1.00 97.38 189 TYR A N 1
ATOM 1490 C CA . TYR A 1 189 ? -0.040 9.881 16.403 1.00 97.38 189 TYR A CA 1
ATOM 1491 C C . TYR A 1 189 ? -0.773 11.212 16.561 1.00 97.38 189 TYR A C 1
ATOM 1493 O O . TYR A 1 189 ? -0.194 12.160 17.090 1.00 97.38 189 TYR A O 1
ATOM 1501 N N . ASP A 1 190 ? -2.022 11.300 16.121 1.00 97.62 190 ASP A N 1
ATOM 1502 C CA . ASP A 1 190 ? -2.902 12.413 16.477 1.00 97.62 190 ASP A CA 1
ATOM 1503 C C . ASP A 1 190 ? -4.370 11.982 16.455 1.00 97.62 190 ASP A C 1
ATOM 1505 O O . ASP A 1 190 ? -4.753 11.049 15.747 1.00 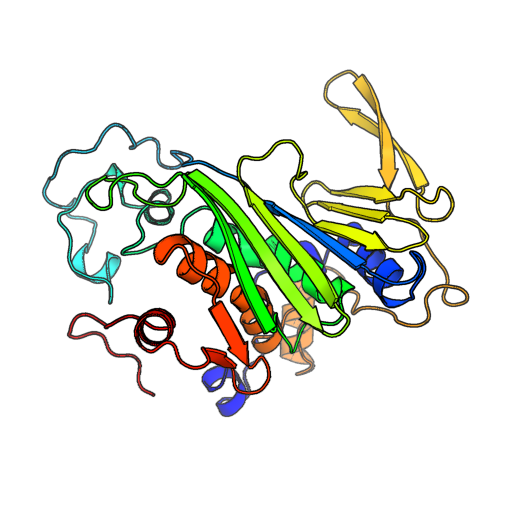97.62 190 ASP A O 1
ATOM 1509 N N . SER A 1 191 ? -5.179 12.697 17.227 1.00 98.12 191 SER A N 1
ATOM 1510 C CA . SER A 1 191 ? -6.627 12.557 17.284 1.00 98.12 191 SER A CA 1
ATOM 1511 C C . SER A 1 191 ? -7.281 13.934 17.305 1.00 98.12 191 SER A C 1
ATOM 1513 O O . SER A 1 191 ? -6.805 14.842 17.997 1.00 98.12 191 SER A O 1
ATOM 1515 N N . SER A 1 192 ? -8.402 14.090 16.598 1.00 97.94 192 SER A N 1
ATOM 1516 C CA . SER A 1 192 ? -9.230 15.298 16.718 1.00 97.94 192 SER A CA 1
ATOM 1517 C C . SER A 1 192 ? -9.998 15.345 18.040 1.00 97.94 192 SER A C 1
ATOM 1519 O O . SER A 1 192 ? -10.300 16.432 18.519 1.00 97.94 192 SER A O 1
ATOM 1521 N N . ASN A 1 193 ? -10.294 14.186 18.637 1.00 96.62 193 ASN A N 1
ATOM 1522 C CA . ASN A 1 193 ? -10.893 14.089 19.964 1.00 96.62 193 ASN A CA 1
ATOM 1523 C C . ASN A 1 193 ? -9.775 14.126 21.031 1.00 96.62 193 ASN A C 1
ATOM 1525 O O . ASN A 1 193 ? -8.936 13.214 21.037 1.00 96.62 193 ASN A O 1
ATOM 1529 N N . PRO A 1 194 ? -9.746 15.136 21.926 1.00 94.81 194 PRO A N 1
ATOM 1530 C CA . PRO A 1 194 ? -8.753 15.244 22.996 1.00 94.81 194 PRO A CA 1
ATOM 1531 C C . PRO A 1 194 ? -8.716 14.047 23.953 1.00 94.81 194 PRO A C 1
ATOM 1533 O O . PRO A 1 194 ? -7.644 13.727 24.454 1.00 94.81 194 PRO A O 1
ATOM 1536 N N . GLU A 1 195 ? -9.836 13.354 24.172 1.00 94.44 195 GLU A N 1
ATOM 1537 C CA . GLU A 1 195 ? -9.907 12.172 25.049 1.00 94.44 195 GLU A CA 1
ATOM 1538 C C . GLU A 1 195 ? -9.220 10.944 24.432 1.00 94.44 195 GLU A C 1
ATOM 1540 O O . GLU A 1 195 ? -8.809 10.021 25.132 1.00 94.44 195 GLU A O 1
ATOM 1545 N N . LEU A 1 196 ? -9.035 10.954 23.110 1.00 96.50 196 LEU A N 1
ATOM 1546 C CA . LEU A 1 196 ? -8.387 9.885 22.352 1.00 96.50 196 LEU A CA 1
ATOM 1547 C C . LEU A 1 196 ? -6.918 10.203 22.032 1.00 96.50 196 LEU A C 1
ATOM 1549 O O . LEU A 1 196 ? -6.343 9.633 21.100 1.00 96.50 196 LEU A O 1
ATOM 1553 N N . LYS A 1 197 ? -6.284 11.108 22.786 1.00 96.25 197 LYS A N 1
ATOM 1554 C CA . LYS A 1 197 ? -4.840 11.364 22.720 1.00 96.25 197 LYS A CA 1
ATOM 1555 C C . LYS A 1 197 ? -4.262 11.773 24.067 1.00 96.25 197 LYS A C 1
ATOM 1557 O O . LYS A 1 197 ? -4.910 12.409 24.884 1.00 96.25 197 LYS A O 1
ATOM 1562 N N . GLN A 1 198 ? -2.987 11.462 24.259 1.00 94.75 198 GLN A N 1
ATOM 1563 C CA . GLN A 1 198 ? -2.178 12.029 25.329 1.00 94.75 198 GLN A CA 1
ATOM 1564 C C . GLN A 1 198 ? -1.252 13.096 24.746 1.00 94.75 198 GLN A C 1
ATOM 1566 O O . GLN A 1 198 ? -0.520 12.811 23.798 1.00 94.75 198 GLN A O 1
ATOM 1571 N N . ILE A 1 199 ? -1.241 14.297 25.324 1.00 94.44 199 ILE A N 1
ATOM 1572 C CA . ILE A 1 199 ? -0.246 15.317 24.977 1.00 94.44 199 ILE A CA 1
ATOM 1573 C C . ILE A 1 199 ? 1.069 14.995 25.688 1.00 94.44 199 ILE A C 1
ATOM 1575 O O . ILE A 1 199 ? 1.101 14.729 26.890 1.00 94.44 199 ILE A O 1
ATOM 1579 N N . ILE A 1 200 ? 2.154 14.993 24.922 1.00 92.69 200 ILE A N 1
ATOM 1580 C CA . ILE A 1 200 ? 3.518 14.756 25.386 1.00 92.69 200 ILE A CA 1
ATOM 1581 C C . ILE A 1 200 ? 4.441 15.850 24.857 1.00 92.69 200 ILE A C 1
ATOM 1583 O O . ILE A 1 200 ? 4.159 16.490 23.847 1.00 92.69 200 ILE A O 1
ATOM 1587 N N . GLN A 1 201 ? 5.584 16.024 25.510 1.00 92.19 201 GLN A N 1
ATOM 1588 C CA . GLN A 1 201 ? 6.670 16.845 24.989 1.00 92.19 201 GLN A CA 1
ATOM 1589 C C . GLN A 1 201 ? 7.712 15.951 24.317 1.00 92.19 201 GLN A C 1
ATOM 1591 O O . GLN A 1 201 ? 8.141 14.942 24.881 1.00 92.19 201 GLN A O 1
ATOM 1596 N N . LYS A 1 202 ? 8.123 16.320 23.106 1.00 86.75 202 LYS A N 1
ATOM 1597 C CA . LYS A 1 202 ? 9.136 15.619 22.319 1.00 86.75 202 LYS A CA 1
ATOM 1598 C C . LYS A 1 202 ? 10.248 16.589 21.950 1.00 86.75 202 LYS A C 1
ATOM 1600 O O . LYS A 1 202 ? 9.996 17.748 21.636 1.00 86.75 202 LYS A O 1
ATOM 1605 N N . ARG A 1 203 ? 11.489 16.109 21.968 1.00 85.94 203 ARG A N 1
ATOM 1606 C CA . ARG A 1 203 ? 12.635 16.880 21.490 1.00 85.94 203 ARG A CA 1
ATOM 1607 C C . ARG A 1 203 ? 12.807 16.688 19.983 1.00 85.94 203 ARG A C 1
ATOM 1609 O O . ARG A 1 203 ? 12.899 15.555 19.513 1.00 85.94 203 ARG A O 1
ATOM 1616 N N . GLU A 1 204 ? 12.872 17.787 19.245 1.00 84.75 204 GLU A N 1
ATOM 1617 C CA . GLU A 1 204 ? 13.172 17.831 17.813 1.00 84.75 204 GLU A CA 1
ATOM 1618 C C . GLU A 1 204 ? 14.378 18.754 17.603 1.00 84.75 204 GLU A C 1
ATOM 1620 O O . GLU A 1 204 ? 14.276 19.982 17.649 1.00 84.75 204 GLU A O 1
ATOM 1625 N N . GLY A 1 205 ? 15.560 18.139 17.467 1.00 86.38 205 GLY A N 1
ATOM 1626 C CA . GLY A 1 205 ? 16.839 18.848 17.526 1.00 86.38 205 GLY A CA 1
ATOM 1627 C C . GLY A 1 205 ? 17.040 19.525 18.885 1.00 86.38 205 GLY A C 1
ATOM 1628 O O . GLY A 1 205 ? 17.028 18.871 19.931 1.00 86.38 205 GLY A O 1
ATOM 1629 N N . ASP A 1 206 ? 17.186 20.847 18.875 1.00 90.06 206 ASP A N 1
ATOM 1630 C CA . ASP A 1 206 ? 17.370 21.655 20.087 1.00 90.06 206 ASP A CA 1
ATOM 1631 C C . ASP A 1 206 ? 16.065 22.214 20.668 1.00 90.06 206 ASP A C 1
ATOM 1633 O O . ASP A 1 206 ? 16.087 22.893 21.693 1.00 90.06 206 ASP A O 1
ATOM 1637 N N . LYS A 1 207 ? 14.916 21.920 20.048 1.00 89.62 207 LYS A N 1
ATOM 1638 C CA . LYS A 1 207 ? 13.606 22.407 20.497 1.00 89.62 207 LYS A CA 1
ATOM 1639 C C . LYS A 1 207 ? 12.815 21.306 21.191 1.00 89.62 207 LYS A C 1
ATOM 1641 O O . LYS A 1 207 ? 12.883 20.141 20.804 1.00 89.62 207 LYS A O 1
ATOM 1646 N N . VAL A 1 208 ? 12.033 21.688 22.197 1.00 88.81 208 VAL A N 1
ATOM 1647 C CA . VAL A 1 208 ? 10.974 20.850 22.771 1.00 88.81 208 VAL A CA 1
ATOM 1648 C C . VAL A 1 208 ? 9.656 21.309 22.161 1.00 88.81 208 VAL A C 1
ATOM 1650 O O . VAL A 1 208 ? 9.334 22.494 22.212 1.00 88.81 208 VAL A O 1
ATOM 1653 N N . VAL A 1 209 ? 8.928 20.378 21.556 1.00 90.25 209 VAL A N 1
ATOM 1654 C CA . VAL A 1 209 ? 7.636 20.610 20.906 1.00 90.25 209 VAL A CA 1
ATOM 1655 C C . VAL A 1 209 ? 6.570 19.732 21.548 1.00 90.25 209 VAL A C 1
ATOM 1657 O O . VAL A 1 209 ? 6.866 18.643 22.047 1.00 90.25 209 VAL A O 1
ATOM 1660 N N . GLU A 1 210 ? 5.326 20.198 21.541 1.00 91.62 210 GLU A N 1
ATOM 1661 C CA . GLU A 1 210 ? 4.191 19.357 21.909 1.00 91.62 210 GLU A CA 1
ATOM 1662 C C . GLU A 1 210 ? 3.876 18.371 20.782 1.00 91.62 210 GLU A C 1
ATOM 1664 O O . GLU A 1 210 ? 3.917 18.703 19.597 1.00 91.62 210 GLU A O 1
ATOM 1669 N N . ALA A 1 211 ? 3.557 17.141 21.162 1.00 91.50 211 ALA A N 1
ATOM 1670 C CA . ALA A 1 211 ? 3.126 16.085 20.265 1.00 91.50 211 ALA A CA 1
ATOM 1671 C C . ALA A 1 211 ? 1.994 15.286 20.915 1.00 91.50 211 ALA A C 1
ATOM 1673 O O . ALA A 1 211 ? 1.817 15.299 22.133 1.00 91.50 211 ALA A O 1
ATOM 1674 N N . ALA A 1 212 ? 1.240 14.558 20.100 1.00 94.81 212 ALA A N 1
ATOM 1675 C CA . ALA A 1 212 ? 0.245 13.617 20.581 1.00 94.81 212 ALA A CA 1
ATOM 1676 C C . ALA A 1 212 ? 0.797 12.185 20.548 1.00 94.81 212 ALA A C 1
ATOM 1678 O O . ALA A 1 212 ? 1.570 11.799 19.668 1.00 94.81 212 ALA A O 1
ATOM 1679 N N . LYS A 1 213 ? 0.388 11.393 21.536 1.00 95.12 213 LYS A N 1
ATOM 1680 C CA . LYS A 1 213 ? 0.655 9.961 21.647 1.00 95.12 213 LYS A CA 1
ATOM 1681 C C . LYS A 1 213 ? -0.663 9.209 21.800 1.00 95.12 213 LYS A C 1
ATOM 1683 O O . LYS A 1 213 ? -1.619 9.735 22.374 1.00 95.12 213 LYS A O 1
ATOM 1688 N N . ALA A 1 214 ? -0.682 7.971 21.313 1.00 94.19 214 ALA A N 1
ATOM 1689 C CA . ALA A 1 214 ? -1.789 7.053 21.526 1.00 94.19 214 ALA A CA 1
ATOM 1690 C C . ALA A 1 214 ? -2.106 6.902 23.031 1.00 94.19 214 ALA A C 1
ATOM 1692 O O . ALA A 1 214 ? -1.178 6.703 23.827 1.00 94.19 214 ALA A O 1
ATOM 1693 N N . PRO A 1 215 ? -3.385 7.011 23.433 1.00 94.12 215 PRO A N 1
ATOM 1694 C CA . PRO A 1 215 ? -3.794 6.880 24.825 1.00 94.12 215 PRO A CA 1
ATOM 1695 C C . PRO A 1 215 ? -3.731 5.417 25.282 1.00 94.12 215 PRO A C 1
ATOM 1697 O O . PRO A 1 215 ? -3.743 4.488 24.477 1.00 94.12 215 PRO A O 1
ATOM 1700 N N . LYS A 1 216 ? -3.724 5.199 26.599 1.00 91.00 216 LYS A N 1
ATOM 1701 C CA . LYS A 1 216 ? -4.023 3.884 27.178 1.00 91.00 216 LYS A CA 1
ATOM 1702 C C . LYS A 1 216 ? -5.507 3.839 27.515 1.00 91.00 216 LYS A C 1
ATOM 1704 O O . LYS A 1 216 ? -5.928 4.496 28.459 1.00 91.00 216 LYS A O 1
ATOM 1709 N N . LEU A 1 217 ? -6.277 3.083 26.740 1.00 91.31 217 LEU A N 1
ATOM 1710 C CA . LEU A 1 217 ? -7.715 2.909 26.950 1.00 91.31 217 LEU A CA 1
ATOM 1711 C C . LEU A 1 217 ? -7.980 1.538 27.573 1.00 91.31 217 LEU A C 1
ATOM 1713 O O . LEU A 1 217 ? -7.369 0.551 27.154 1.00 91.31 217 LEU A O 1
ATOM 1717 N N . GLY A 1 218 ? -8.856 1.489 28.576 1.00 91.25 218 GLY A N 1
ATOM 1718 C CA . GLY A 1 218 ? -9.254 0.261 29.263 1.00 91.25 218 GLY A CA 1
ATOM 1719 C C . GLY A 1 218 ? -10.255 -0.573 28.463 1.00 91.25 218 GLY A C 1
ATOM 1720 O O . GLY A 1 218 ? -10.748 -0.158 27.412 1.00 91.25 218 GLY A O 1
ATOM 1721 N N . ASP A 1 219 ? -10.545 -1.773 28.962 1.00 91.69 219 ASP A N 1
ATOM 1722 C CA . ASP A 1 219 ? -11.492 -2.712 28.337 1.00 91.69 219 ASP A CA 1
ATOM 1723 C C . ASP A 1 219 ? -12.960 -2.279 28.512 1.00 91.69 219 ASP A C 1
ATOM 1725 O O . ASP A 1 219 ? -13.876 -2.804 27.872 1.00 91.69 219 ASP A O 1
ATOM 1729 N N . ASP A 1 220 ? -13.215 -1.289 29.367 1.00 92.31 220 ASP A N 1
ATOM 1730 C CA . ASP A 1 220 ? -14.486 -0.579 29.461 1.00 92.31 220 ASP A CA 1
ATOM 1731 C C . ASP A 1 220 ? -14.794 0.202 28.172 1.00 92.31 220 ASP A C 1
ATOM 1733 O O . ASP A 1 220 ? -15.956 0.225 27.762 1.00 92.31 220 ASP A O 1
ATOM 1737 N N . ILE A 1 221 ? -13.760 0.706 27.490 1.00 92.44 221 ILE A N 1
ATOM 1738 C CA . ILE A 1 221 ? -13.851 1.470 26.237 1.00 92.44 221 ILE A CA 1
ATOM 1739 C C . ILE A 1 221 ? -13.545 0.589 25.014 1.00 92.44 221 ILE A C 1
ATOM 1741 O O . ILE A 1 221 ? -14.313 0.571 24.054 1.00 92.44 221 ILE A O 1
ATOM 1745 N N . ILE A 1 222 ? -12.438 -0.162 25.030 1.00 95.00 222 ILE A N 1
ATOM 1746 C CA . ILE A 1 222 ? -11.985 -0.974 23.889 1.00 95.00 222 ILE A CA 1
ATOM 1747 C C . ILE A 1 222 ? -12.500 -2.408 24.030 1.00 95.00 222 ILE A C 1
ATOM 1749 O O . ILE A 1 222 ? -11.934 -3.217 24.763 1.00 95.00 222 ILE A O 1
ATOM 1753 N N . LYS A 1 223 ? -13.571 -2.734 23.302 1.00 93.00 223 LYS A N 1
ATOM 1754 C CA . LYS A 1 223 ? -14.197 -4.069 23.296 1.00 93.00 223 LYS A CA 1
ATOM 1755 C C . LYS A 1 223 ? -13.528 -5.032 22.321 1.00 93.00 223 LYS A C 1
ATOM 1757 O O . LYS A 1 223 ? -13.384 -6.213 22.619 1.00 93.00 223 LYS A O 1
ATOM 1762 N N . THR A 1 224 ? -13.093 -4.524 21.173 1.00 92.06 224 THR A N 1
ATOM 1763 C CA . THR A 1 224 ? -12.316 -5.266 20.178 1.00 92.06 224 THR A CA 1
ATOM 1764 C C . THR A 1 224 ? -10.843 -4.937 20.361 1.00 92.06 224 THR A C 1
ATOM 1766 O O . THR A 1 224 ? -10.401 -3.856 19.970 1.00 92.06 224 THR A O 1
ATOM 1769 N N . ARG A 1 225 ? -10.091 -5.864 20.959 1.00 93.12 225 ARG A N 1
ATOM 1770 C CA . ARG A 1 225 ? -8.631 -5.781 21.076 1.00 93.12 225 ARG A CA 1
ATOM 1771 C C . ARG A 1 225 ? -7.974 -6.411 19.863 1.00 93.12 225 ARG A C 1
ATOM 1773 O O . ARG A 1 225 ? -8.306 -7.534 19.481 1.00 93.12 225 ARG A O 1
ATOM 1780 N N . LEU A 1 226 ? -7.040 -5.685 19.268 1.00 93.62 226 LEU A N 1
ATOM 1781 C CA . LEU A 1 226 ? -6.225 -6.208 18.186 1.00 93.62 226 LEU A CA 1
ATOM 1782 C C . LEU A 1 226 ? -5.057 -7.003 18.767 1.00 93.62 226 LEU A C 1
ATOM 1784 O O . LEU A 1 226 ? -4.665 -6.818 19.918 1.00 93.62 226 LEU A O 1
ATOM 1788 N N . TYR A 1 227 ? -4.509 -7.913 17.963 1.00 89.12 227 TYR A N 1
ATOM 1789 C CA . TYR A 1 227 ? -3.414 -8.777 18.386 1.00 89.12 227 TYR A CA 1
ATOM 1790 C C . TYR A 1 227 ? -2.209 -7.941 18.847 1.00 89.12 227 TYR A C 1
ATOM 1792 O O . TYR A 1 227 ? -1.564 -7.263 18.046 1.00 89.12 227 TYR A O 1
ATOM 1800 N N . GLU A 1 228 ? -1.891 -8.006 20.137 1.00 90.31 228 GLU A N 1
ATOM 1801 C CA . GLU A 1 228 ? -0.715 -7.359 20.710 1.00 90.31 228 GLU A CA 1
ATOM 1802 C C . GLU A 1 228 ? 0.504 -8.281 20.618 1.00 90.31 228 GLU A C 1
ATOM 1804 O O . GLU A 1 228 ? 0.428 -9.497 20.800 1.00 90.31 228 GLU A O 1
ATOM 1809 N N . THR A 1 229 ? 1.664 -7.696 20.348 1.00 91.19 229 THR A N 1
ATOM 1810 C CA . THR A 1 229 ? 2.918 -8.427 20.203 1.00 91.19 229 THR A CA 1
ATOM 1811 C C . THR A 1 229 ? 4.023 -7.778 21.019 1.00 91.19 229 THR A C 1
ATOM 1813 O O . THR A 1 229 ? 4.129 -6.561 21.104 1.00 91.19 229 THR A O 1
ATO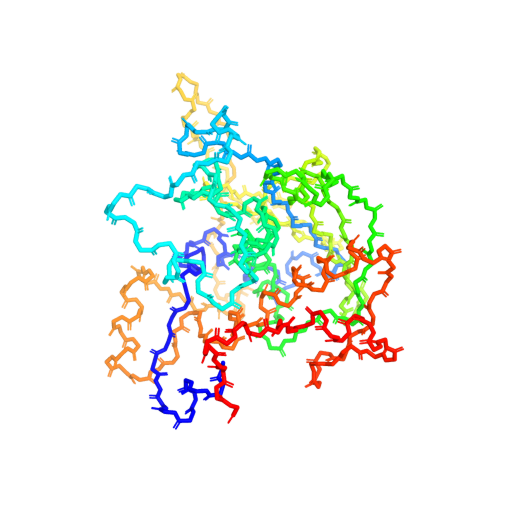M 1816 N N . LYS A 1 230 ? 4.913 -8.612 21.569 1.00 91.19 230 LYS A N 1
ATOM 1817 C CA . LYS A 1 230 ? 6.128 -8.187 22.289 1.00 91.19 230 LYS A CA 1
ATOM 1818 C C . LYS A 1 230 ? 7.268 -7.761 21.350 1.00 91.19 230 LYS A C 1
ATOM 1820 O O . LYS A 1 230 ? 8.396 -7.566 21.793 1.00 91.19 230 LYS A O 1
ATOM 1825 N N . GLY A 1 231 ? 6.998 -7.706 20.049 1.00 94.56 231 GLY A N 1
ATOM 1826 C CA . GLY A 1 231 ? 7.947 -7.378 18.992 1.00 94.56 231 GLY A CA 1
ATOM 1827 C C . GLY A 1 231 ? 7.758 -8.283 17.778 1.00 94.56 231 GLY A C 1
ATOM 1828 O O . GLY A 1 231 ? 7.482 -9.476 17.912 1.00 94.56 231 GLY A O 1
ATOM 1829 N N . HIS A 1 232 ? 7.935 -7.728 16.580 1.00 96.00 232 HIS A N 1
ATOM 1830 C CA . HIS A 1 232 ? 7.587 -8.400 15.325 1.00 96.00 232 HIS A CA 1
ATOM 1831 C C . HIS A 1 232 ? 8.264 -9.774 15.163 1.00 96.00 232 HIS A C 1
ATOM 1833 O O . HIS A 1 232 ? 7.590 -10.789 14.987 1.00 96.00 232 HIS A O 1
ATOM 1839 N N . HIS A 1 233 ? 9.586 -9.840 15.356 1.00 96.75 233 HIS A N 1
ATOM 1840 C CA . HIS A 1 233 ? 10.339 -11.098 15.263 1.00 96.75 233 HIS A CA 1
ATOM 1841 C C . HIS A 1 233 ? 9.990 -12.080 16.389 1.00 96.75 233 HIS A C 1
ATOM 1843 O O . HIS A 1 233 ? 9.937 -13.290 16.170 1.00 96.75 233 HIS A O 1
ATOM 1849 N N . ARG A 1 234 ? 9.731 -11.577 17.604 1.00 97.06 234 ARG A N 1
ATOM 1850 C CA . ARG A 1 234 ? 9.326 -12.415 18.741 1.00 97.06 234 ARG A CA 1
ATOM 1851 C C . ARG A 1 234 ? 7.989 -13.094 18.452 1.00 97.06 234 ARG A C 1
ATOM 1853 O O . ARG A 1 234 ? 7.901 -14.304 18.648 1.00 97.06 234 ARG A O 1
ATOM 1860 N N . ASN A 1 235 ? 7.021 -12.356 17.900 1.00 97.38 235 ASN A N 1
ATOM 1861 C CA . ASN A 1 235 ? 5.747 -12.915 17.445 1.00 97.38 235 ASN A CA 1
ATOM 1862 C C . ASN A 1 235 ? 5.952 -14.052 16.441 1.00 97.38 235 ASN A C 1
ATOM 1864 O O . ASN A 1 235 ? 5.394 -15.122 16.653 1.00 97.38 235 ASN A O 1
ATOM 1868 N N . PHE A 1 236 ? 6.808 -13.890 15.427 1.00 97.69 236 PHE A N 1
ATOM 1869 C CA . PHE A 1 236 ? 7.089 -14.986 14.494 1.00 97.69 236 PHE A CA 1
ATOM 1870 C C . PHE A 1 236 ? 7.614 -16.234 15.206 1.00 97.69 236 PHE A C 1
ATOM 1872 O O . PHE A 1 236 ? 7.090 -17.327 15.005 1.00 97.69 236 PHE A O 1
ATOM 1879 N N . LEU A 1 237 ? 8.601 -16.080 16.093 1.00 97.94 237 LEU A N 1
ATOM 1880 C CA . LEU A 1 237 ? 9.161 -17.206 16.844 1.00 97.94 237 LEU A CA 1
ATOM 1881 C C . LEU A 1 237 ? 8.125 -17.877 17.757 1.00 97.94 237 LEU A C 1
ATOM 1883 O O . LEU A 1 237 ? 8.156 -19.095 17.927 1.00 97.94 237 LEU A O 1
ATOM 1887 N N . ASP A 1 238 ? 7.232 -17.101 18.375 1.00 97.38 238 ASP A N 1
ATOM 1888 C CA . ASP A 1 238 ? 6.122 -17.638 19.173 1.00 97.38 238 ASP A CA 1
ATOM 1889 C C . ASP A 1 238 ? 5.124 -18.411 18.307 1.00 97.38 238 ASP A C 1
ATOM 1891 O O . ASP A 1 238 ? 4.735 -19.516 18.677 1.00 97.38 238 ASP A O 1
ATOM 1895 N N . CYS A 1 239 ? 4.765 -17.887 17.137 1.00 97.38 239 CYS A N 1
ATOM 1896 C CA . CYS A 1 239 ? 3.861 -18.524 16.179 1.00 97.38 239 CYS A CA 1
ATOM 1897 C C . CYS A 1 239 ? 4.459 -19.785 15.547 1.00 97.38 239 CYS A C 1
ATOM 1899 O O . CYS A 1 239 ? 3.751 -20.768 15.350 1.00 97.38 239 CYS A O 1
ATOM 1901 N N . VAL A 1 240 ? 5.771 -19.823 15.295 1.00 97.94 240 VAL A N 1
ATOM 1902 C CA . VAL A 1 240 ? 6.458 -21.046 14.845 1.00 97.94 240 VAL A CA 1
ATOM 1903 C C . VAL A 1 240 ? 6.321 -22.157 15.888 1.00 97.94 240 VAL A C 1
ATOM 1905 O O . VAL A 1 240 ? 6.033 -23.297 15.523 1.00 97.94 240 VAL A O 1
ATOM 1908 N N . LYS A 1 241 ? 6.482 -21.827 17.177 1.00 97.81 241 LYS A N 1
ATOM 1909 C CA . LYS A 1 241 ? 6.362 -22.789 18.284 1.00 97.81 241 LYS A CA 1
ATOM 1910 C C . LYS A 1 241 ? 4.917 -23.208 18.551 1.00 97.81 241 LYS A C 1
ATOM 1912 O O . LYS A 1 241 ? 4.651 -24.392 18.711 1.00 97.81 241 LYS A O 1
ATOM 1917 N N . SER A 1 242 ? 4.001 -22.246 18.622 1.00 97.25 242 SER A N 1
ATOM 1918 C CA . SER A 1 242 ? 2.596 -22.474 18.984 1.00 97.25 242 SER A CA 1
ATOM 1919 C C . SER A 1 242 ? 1.732 -22.937 17.816 1.00 97.25 242 SER A C 1
ATOM 1921 O O . SER A 1 242 ? 0.624 -23.421 18.033 1.00 97.25 242 SER A O 1
ATOM 1923 N N . ARG A 1 243 ? 2.228 -22.764 16.585 1.00 96.50 243 ARG A N 1
ATOM 1924 C CA . ARG A 1 243 ? 1.510 -22.989 15.327 1.00 96.50 243 ARG A CA 1
ATOM 1925 C C . ARG A 1 243 ? 0.303 -22.063 15.119 1.00 96.50 243 ARG A C 1
ATOM 1927 O O . ARG A 1 243 ? -0.477 -22.299 14.203 1.00 96.50 243 ARG A O 1
ATOM 1934 N N . GLN A 1 244 ? 0.165 -21.009 15.926 1.00 95.81 244 GLN A N 1
ATOM 1935 C CA . GLN A 1 244 ? -0.858 -19.980 15.739 1.00 95.81 244 GLN A CA 1
ATOM 1936 C C . GLN A 1 244 ? -0.489 -19.016 14.601 1.00 95.81 244 GLN A C 1
ATOM 1938 O O . GLN A 1 244 ? 0.703 -18.826 14.335 1.00 95.81 244 GLN A O 1
ATOM 1943 N N . PRO A 1 245 ? -1.475 -18.371 13.948 1.00 95.06 245 PRO A N 1
ATOM 1944 C CA . PRO A 1 245 ? -1.214 -17.317 12.971 1.00 95.06 245 PRO A CA 1
ATOM 1945 C C . PRO A 1 245 ? -0.354 -16.187 13.548 1.00 95.06 245 PRO A C 1
ATOM 1947 O O . PRO A 1 245 ? -0.411 -15.883 14.741 1.00 95.06 245 PRO A O 1
ATOM 1950 N N . THR A 1 246 ? 0.464 -15.574 12.695 1.00 96.56 246 THR A N 1
ATOM 1951 C CA . THR A 1 246 ? 1.268 -14.394 13.049 1.00 96.56 246 THR A CA 1
ATOM 1952 C C . THR A 1 246 ? 0.395 -13.141 13.048 1.00 96.56 246 THR A C 1
ATOM 1954 O O . THR A 1 246 ? -0.761 -13.189 12.636 1.00 96.56 246 THR A O 1
ATOM 1957 N N . VAL A 1 247 ? 0.932 -12.003 13.498 1.00 95.88 247 VAL A N 1
ATOM 1958 C CA . VAL A 1 247 ? 0.216 -10.711 13.436 1.00 95.88 247 VAL A CA 1
ATOM 1959 C C . VAL A 1 247 ? -0.067 -10.250 11.993 1.00 95.88 247 VAL A C 1
ATOM 1961 O O . VAL A 1 247 ? -0.961 -9.441 11.763 1.00 95.88 247 VAL A O 1
ATOM 1964 N N . THR A 1 248 ? 0.688 -10.772 11.022 1.00 95.19 248 THR A N 1
ATOM 1965 C CA . THR A 1 248 ? 0.616 -10.446 9.588 1.00 95.19 248 THR A CA 1
ATOM 1966 C C . THR A 1 248 ? 0.739 -11.731 8.752 1.00 95.19 248 THR A C 1
ATOM 1968 O O . THR A 1 248 ? 1.779 -11.971 8.121 1.00 95.19 248 THR A O 1
ATOM 1971 N N . PRO A 1 249 ? -0.288 -12.604 8.768 1.00 95.81 249 PRO A N 1
ATOM 1972 C CA . PRO A 1 249 ? -0.276 -13.846 8.003 1.00 95.81 249 PRO A CA 1
ATOM 1973 C C . PRO A 1 249 ? -0.325 -13.567 6.491 1.00 95.81 249 PRO A C 1
ATOM 1975 O O . PRO A 1 249 ? -0.529 -12.433 6.046 1.00 95.81 249 PRO A O 1
ATOM 1978 N N . VAL A 1 250 ? -0.107 -14.607 5.681 1.00 96.12 250 VAL A N 1
ATOM 1979 C CA . VAL A 1 250 ? 0.040 -14.467 4.221 1.00 96.12 250 VAL A CA 1
ATOM 1980 C C . VAL A 1 250 ? -1.208 -13.872 3.558 1.00 96.12 250 VAL A C 1
ATOM 1982 O O . VAL A 1 250 ? -1.088 -13.114 2.601 1.00 96.12 250 VAL A O 1
ATOM 1985 N N . GLU A 1 251 ? -2.397 -14.176 4.074 1.00 95.00 251 GLU A N 1
ATOM 1986 C CA . GLU A 1 251 ? -3.678 -13.676 3.576 1.00 95.00 251 GLU A CA 1
ATOM 1987 C C . GLU A 1 251 ? -3.816 -12.178 3.827 1.00 95.00 251 GLU A C 1
ATOM 1989 O O . GLU A 1 251 ? -4.190 -11.442 2.922 1.00 95.00 251 GLU A O 1
ATOM 1994 N N . THR A 1 252 ? -3.470 -11.712 5.026 1.00 95.00 252 THR A N 1
ATOM 1995 C CA . THR A 1 252 ? -3.505 -10.285 5.368 1.00 95.00 252 THR A CA 1
ATOM 1996 C C . THR A 1 252 ? -2.582 -9.482 4.459 1.00 95.00 252 THR A C 1
ATOM 1998 O O . THR A 1 252 ? -2.966 -8.439 3.942 1.00 95.00 252 THR A O 1
ATOM 2001 N N . ALA A 1 253 ? -1.376 -9.995 4.213 1.00 92.69 253 ALA A N 1
ATOM 2002 C CA . ALA A 1 253 ? -0.411 -9.350 3.330 1.00 92.69 253 ALA A CA 1
ATOM 2003 C C . ALA A 1 253 ? -0.841 -9.330 1.860 1.00 92.69 253 ALA A C 1
ATOM 2005 O O . ALA A 1 253 ? -0.560 -8.374 1.143 1.00 92.69 253 ALA A O 1
ATOM 2006 N N . HIS A 1 254 ? -1.512 -10.392 1.410 1.00 95.31 254 HIS A N 1
ATOM 2007 C CA . HIS A 1 254 ? -2.105 -10.452 0.079 1.00 95.31 254 HIS A CA 1
ATOM 2008 C C . HIS A 1 254 ? -3.169 -9.364 -0.089 1.00 95.31 254 HIS A C 1
ATOM 2010 O O . HIS A 1 254 ? -3.054 -8.533 -0.988 1.00 95.31 254 HIS A O 1
ATOM 2016 N N . HIS A 1 255 ? -4.136 -9.291 0.829 1.00 96.00 255 HIS A N 1
ATOM 2017 C CA . HIS A 1 255 ? -5.222 -8.313 0.749 1.00 96.00 255 HIS A CA 1
ATOM 2018 C C . HIS A 1 255 ? -4.744 -6.866 0.897 1.00 96.00 255 HIS A C 1
ATOM 2020 O O . HIS A 1 255 ? -5.240 -5.993 0.186 1.00 96.00 255 HIS A O 1
ATOM 2026 N N . SER A 1 256 ? -3.738 -6.594 1.736 1.00 95.50 256 SER A N 1
ATOM 2027 C CA . SER A 1 256 ? -3.214 -5.231 1.896 1.00 95.50 256 SER A CA 1
ATOM 2028 C C . SER A 1 256 ? -2.453 -4.708 0.674 1.00 95.50 256 SER A C 1
ATOM 2030 O O . SER A 1 256 ? -2.319 -3.493 0.510 1.00 95.50 256 SER A O 1
ATOM 2032 N N . ALA A 1 257 ? -1.999 -5.594 -0.218 1.00 96.38 257 ALA A N 1
ATOM 2033 C CA . ALA A 1 257 ? -1.362 -5.218 -1.477 1.00 96.38 257 ALA A CA 1
ATOM 2034 C C . ALA A 1 257 ? -2.369 -4.951 -2.613 1.00 96.38 257 ALA A C 1
ATOM 2036 O O . ALA A 1 257 ? -2.072 -4.146 -3.503 1.00 96.38 257 ALA A O 1
ATOM 2037 N N . ILE A 1 258 ? -3.559 -5.573 -2.576 1.00 97.62 258 ILE A N 1
ATOM 2038 C CA . ILE A 1 258 ? -4.595 -5.464 -3.623 1.00 97.62 258 ILE A CA 1
ATOM 2039 C C . ILE A 1 258 ? -4.880 -4.003 -4.012 1.00 97.62 258 ILE A C 1
ATOM 2041 O O . ILE A 1 258 ? -4.809 -3.697 -5.205 1.00 97.62 258 ILE A O 1
ATOM 2045 N N . PRO A 1 259 ? -5.136 -3.067 -3.072 1.00 98.25 259 PRO A N 1
ATOM 2046 C CA . PRO A 1 259 ? -5.475 -1.696 -3.437 1.00 98.25 259 PRO A CA 1
ATOM 2047 C C . PRO A 1 259 ? -4.358 -1.014 -4.223 1.00 98.25 259 PRO A C 1
ATOM 2049 O O . PRO A 1 259 ? -4.640 -0.322 -5.190 1.00 98.25 259 PRO A O 1
ATOM 2052 N N . GLY A 1 260 ? -3.090 -1.249 -3.869 1.00 97.94 260 GLY A N 1
ATOM 2053 C CA . GLY A 1 260 ? -1.950 -0.662 -4.576 1.00 97.94 260 GLY A CA 1
ATOM 2054 C C . GLY A 1 260 ? -1.786 -1.204 -5.991 1.00 97.94 260 GLY A C 1
ATOM 2055 O O . GLY A 1 260 ? -1.521 -0.430 -6.910 1.00 97.94 260 GLY A O 1
ATOM 2056 N N . HIS A 1 261 ? -1.983 -2.510 -6.184 1.00 98.25 261 HIS A N 1
ATOM 2057 C CA . HIS A 1 261 ? -1.942 -3.120 -7.513 1.00 98.25 261 HIS A CA 1
ATOM 2058 C C . HIS A 1 261 ? -3.089 -2.629 -8.401 1.00 98.25 261 HIS A C 1
ATOM 2060 O O . HIS A 1 261 ? -2.839 -2.205 -9.529 1.00 98.25 261 HIS A O 1
ATOM 2066 N N . LEU A 1 262 ? -4.321 -2.597 -7.883 1.00 98.69 262 LEU A N 1
ATOM 2067 C CA . LEU A 1 262 ? -5.473 -2.061 -8.613 1.00 98.69 262 LEU A CA 1
ATOM 2068 C C . LEU A 1 262 ? -5.304 -0.566 -8.918 1.00 98.69 262 LEU A C 1
ATOM 2070 O O . LEU A 1 262 ? -5.576 -0.141 -10.040 1.00 98.69 262 LEU A O 1
ATOM 2074 N N . SER A 1 263 ? -4.783 0.218 -7.969 1.00 98.69 263 SER A N 1
ATOM 2075 C CA . SER A 1 263 ? -4.415 1.621 -8.185 1.00 98.69 263 SER A CA 1
ATOM 2076 C C . SER A 1 263 ? -3.406 1.761 -9.313 1.00 98.69 263 SER A C 1
ATOM 2078 O O . SER A 1 263 ? -3.589 2.598 -10.190 1.00 98.69 263 SER A O 1
ATOM 2080 N N . LEU A 1 264 ? -2.358 0.935 -9.338 1.00 98.38 264 LEU A N 1
ATOM 2081 C CA . LEU A 1 264 ? -1.356 1.006 -10.393 1.00 98.38 264 LEU A CA 1
ATOM 2082 C C . LEU A 1 264 ? -1.951 0.687 -11.771 1.00 98.38 264 LEU A C 1
ATOM 2084 O O . LEU A 1 264 ? -1.697 1.430 -12.716 1.00 98.38 264 LEU A O 1
ATOM 2088 N N . ILE A 1 265 ? -2.755 -0.374 -11.879 1.00 98.50 265 ILE A N 1
ATOM 2089 C CA . ILE A 1 265 ? -3.439 -0.749 -13.127 1.00 98.50 265 ILE A CA 1
ATOM 2090 C C . ILE A 1 265 ? -4.348 0.396 -13.591 1.00 98.50 265 ILE A C 1
ATOM 2092 O O . ILE A 1 265 ? -4.261 0.833 -14.738 1.00 98.50 265 ILE A O 1
ATOM 2096 N N . SER A 1 266 ? -5.150 0.944 -12.677 1.00 98.75 266 SER A N 1
ATOM 2097 C CA . SER A 1 266 ? -6.044 2.072 -12.939 1.00 98.75 266 SER A CA 1
ATOM 2098 C C . SER A 1 266 ? -5.297 3.312 -13.448 1.00 98.75 266 SER A C 1
ATOM 2100 O O . SER A 1 266 ? -5.717 3.925 -14.429 1.00 98.75 266 SER A O 1
ATOM 2102 N N . LEU A 1 267 ? -4.156 3.654 -12.837 1.00 98.50 267 LEU A N 1
ATOM 2103 C CA . LEU A 1 267 ? -3.309 4.779 -13.253 1.00 98.50 267 LEU A CA 1
ATOM 2104 C C . LEU A 1 267 ? -2.645 4.535 -14.613 1.00 98.50 267 LEU A C 1
ATOM 2106 O O . LEU A 1 267 ? -2.540 5.462 -15.409 1.00 98.50 267 LEU A O 1
ATOM 2110 N N . MET A 1 268 ? -2.199 3.307 -14.891 1.00 97.19 268 MET A N 1
ATOM 2111 C CA . MET A 1 268 ? -1.572 2.955 -16.169 1.00 97.19 268 MET A CA 1
ATOM 2112 C C . MET A 1 268 ? -2.558 2.988 -17.341 1.00 97.19 268 MET A C 1
ATOM 2114 O O . MET A 1 268 ? -2.180 3.407 -18.431 1.00 97.19 268 MET A O 1
ATOM 2118 N N . LEU A 1 269 ? -3.801 2.557 -17.118 1.00 97.75 269 LEU A N 1
ATOM 2119 C CA . LEU A 1 269 ? -4.858 2.544 -18.136 1.00 97.75 269 LEU A CA 1
ATOM 2120 C C . LEU A 1 269 ? -5.673 3.844 -18.172 1.00 97.75 269 LEU A C 1
ATOM 2122 O O . LEU A 1 269 ? -6.498 4.025 -19.065 1.00 97.75 269 LEU A O 1
ATOM 2126 N N . ASN A 1 270 ? -5.459 4.733 -17.197 1.00 97.69 270 ASN A N 1
ATOM 2127 C CA . ASN A 1 270 ? -6.200 5.977 -17.004 1.00 97.69 270 ASN A CA 1
ATOM 2128 C C . ASN A 1 270 ? -7.733 5.779 -17.005 1.00 97.69 270 ASN A C 1
ATOM 2130 O O . ASN A 1 270 ? -8.479 6.551 -17.610 1.00 97.69 270 ASN A O 1
ATOM 2134 N N . ARG A 1 271 ? -8.213 4.719 -16.339 1.00 98.12 271 ARG A N 1
ATOM 2135 C CA . ARG A 1 271 ? -9.646 4.423 -16.165 1.00 98.12 271 ARG A CA 1
ATOM 2136 C C . ARG A 1 271 ? -9.944 3.712 -14.845 1.00 98.12 271 ARG A C 1
ATOM 2138 O O . ARG A 1 271 ? -9.045 3.142 -14.224 1.00 98.12 271 ARG A O 1
ATOM 2145 N N . SER A 1 272 ? -11.204 3.757 -14.409 1.00 98.56 272 SER A N 1
ATOM 2146 C CA . SER A 1 272 ? -11.671 3.006 -13.236 1.00 98.56 272 SER A CA 1
ATOM 2147 C C . SER A 1 272 ? -11.561 1.495 -13.439 1.00 98.56 272 SER A C 1
ATOM 2149 O O . SER A 1 272 ? -11.846 0.992 -14.524 1.00 98.56 272 SER A O 1
ATOM 2151 N N . ILE A 1 273 ? -11.234 0.777 -12.365 1.00 98.69 273 ILE A N 1
ATOM 2152 C CA . ILE A 1 273 ? -11.177 -0.685 -12.295 1.00 98.69 273 ILE A CA 1
ATOM 2153 C C . ILE A 1 273 ? -12.237 -1.168 -11.311 1.00 98.69 273 ILE A C 1
ATOM 2155 O O . ILE A 1 273 ? -12.166 -0.848 -10.125 1.00 98.69 273 ILE A O 1
ATOM 2159 N N . LYS A 1 274 ? -13.208 -1.947 -11.796 1.00 98.69 274 LYS A N 1
ATOM 2160 C CA . LYS A 1 274 ? -14.200 -2.631 -10.955 1.00 98.69 274 LYS A CA 1
ATOM 2161 C C . LYS A 1 274 ? -13.654 -3.984 -10.517 1.00 98.69 274 LYS A C 1
ATOM 2163 O O . LYS A 1 274 ? -13.170 -4.745 -11.353 1.00 98.69 274 LYS A O 1
ATOM 2168 N N . TRP A 1 275 ? -13.756 -4.276 -9.229 1.00 98.44 275 TRP A N 1
ATOM 2169 C CA . TRP A 1 275 ? -13.166 -5.449 -8.594 1.00 98.44 275 TRP A CA 1
ATOM 2170 C C . TRP A 1 275 ? -14.216 -6.213 -7.794 1.00 98.44 275 TRP A C 1
ATOM 2172 O O . TRP A 1 275 ? -14.988 -5.617 -7.044 1.00 98.44 275 TRP A O 1
ATOM 2182 N N . ASP A 1 276 ? -14.227 -7.535 -7.933 1.00 97.94 276 ASP A N 1
ATOM 2183 C CA . ASP A 1 276 ? -14.938 -8.427 -7.021 1.00 97.94 276 ASP A CA 1
ATOM 2184 C C . ASP A 1 276 ? -13.973 -8.838 -5.893 1.00 97.94 276 ASP A C 1
ATOM 2186 O O . ASP A 1 276 ? -13.101 -9.678 -6.121 1.00 97.94 276 ASP A O 1
ATOM 2190 N N . PRO A 1 277 ? -14.093 -8.288 -4.668 1.00 96.19 277 PRO A N 1
ATOM 2191 C CA . PRO A 1 277 ? -13.190 -8.623 -3.567 1.00 96.19 277 PRO A CA 1
ATOM 2192 C C . PRO A 1 277 ? -13.396 -10.029 -3.000 1.00 96.19 277 PRO A C 1
ATOM 2194 O O . PRO A 1 277 ? -12.591 -10.456 -2.180 1.00 96.19 277 PRO A O 1
ATOM 2197 N N . THR A 1 278 ? -14.455 -10.738 -3.399 1.00 95.00 278 THR A N 1
ATOM 2198 C CA . THR A 1 278 ? -14.702 -12.122 -2.972 1.00 95.00 278 THR A CA 1
ATOM 2199 C C . THR A 1 278 ? -14.067 -13.113 -3.940 1.00 95.00 278 THR A C 1
ATOM 2201 O O . THR A 1 278 ? -13.481 -14.102 -3.506 1.00 95.00 278 THR A O 1
ATOM 2204 N N . LYS A 1 279 ? -14.197 -12.865 -5.248 1.00 96.31 279 LYS A N 1
ATOM 2205 C CA . LYS A 1 279 ? -13.596 -13.711 -6.294 1.00 96.31 279 LYS A CA 1
ATOM 2206 C C . LYS A 1 279 ? -12.161 -13.333 -6.631 1.00 96.31 279 LYS A C 1
ATOM 2208 O O . LYS A 1 279 ? -11.454 -14.143 -7.216 1.00 96.31 279 LYS A O 1
ATOM 2213 N N . GLU A 1 280 ? -11.759 -12.125 -6.255 1.00 96.50 280 GLU A N 1
ATOM 2214 C CA . GLU A 1 280 ? -10.496 -11.507 -6.633 1.00 96.50 280 GLU A CA 1
ATOM 2215 C C . GLU A 1 280 ? -10.337 -11.381 -8.159 1.00 96.50 280 GLU A C 1
ATOM 2217 O O . GLU A 1 280 ? -9.329 -11.777 -8.746 1.00 96.50 280 GLU A O 1
ATOM 2222 N N . GLU A 1 281 ? -11.357 -10.811 -8.809 1.00 97.69 281 GLU A N 1
ATOM 2223 C CA . GLU A 1 281 ? -1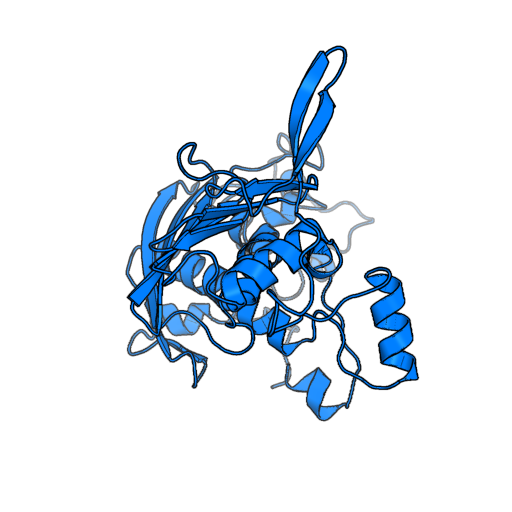1.419 -10.659 -10.266 1.00 97.69 281 GLU A CA 1
ATOM 2224 C C . GLU A 1 281 ? -11.727 -9.215 -10.680 1.00 97.69 281 GLU A C 1
ATOM 2226 O O . GLU A 1 281 ? -12.561 -8.533 -10.075 1.00 97.69 281 GLU A O 1
ATOM 2231 N N . ILE A 1 282 ? -11.085 -8.754 -11.760 1.00 98.56 282 ILE A N 1
ATOM 2232 C CA . ILE A 1 282 ? -11.477 -7.513 -12.436 1.00 98.56 282 ILE A CA 1
ATOM 2233 C C . ILE A 1 282 ? -12.701 -7.802 -13.311 1.00 98.56 282 ILE A C 1
ATOM 2235 O O . ILE A 1 282 ? -12.708 -8.728 -14.121 1.00 98.56 282 ILE A O 1
ATOM 2239 N N . ILE A 1 283 ? -13.747 -6.991 -13.168 1.00 98.50 283 ILE A N 1
ATOM 2240 C CA . ILE A 1 283 ? -15.042 -7.238 -13.807 1.00 98.50 283 ILE A CA 1
ATOM 2241 C C . ILE A 1 283 ? -15.087 -6.583 -15.190 1.00 98.50 283 ILE A C 1
ATOM 2243 O O . ILE A 1 283 ? -15.122 -5.358 -15.300 1.00 98.50 283 ILE A O 1
ATOM 2247 N N . GLY A 1 284 ? -15.178 -7.402 -16.242 1.00 97.81 284 GLY A N 1
ATOM 2248 C CA . GLY A 1 284 ? -15.492 -6.944 -17.602 1.00 97.81 284 GLY A CA 1
ATOM 2249 C C . GLY A 1 284 ? -14.379 -6.162 -18.311 1.00 97.81 284 GLY A C 1
ATOM 2250 O O . GLY A 1 284 ? -14.674 -5.440 -19.259 1.00 97.81 284 GLY A O 1
ATOM 2251 N N . ASP A 1 285 ? -13.125 -6.292 -17.869 1.00 97.94 285 ASP A N 1
ATOM 2252 C CA . ASP A 1 285 ? -11.968 -5.605 -18.456 1.00 97.94 285 ASP A CA 1
ATOM 2253 C C . ASP A 1 285 ? -10.803 -6.590 -18.672 1.00 97.94 285 ASP A C 1
ATOM 2255 O O . ASP A 1 285 ? -10.000 -6.857 -17.775 1.00 97.94 285 ASP A O 1
ATOM 2259 N N . GLU A 1 286 ? -10.728 -7.170 -19.873 1.00 97.69 286 GLU A N 1
ATOM 2260 C CA . GLU A 1 286 ? -9.711 -8.171 -20.227 1.00 97.69 286 GLU A CA 1
ATOM 2261 C C . GLU A 1 286 ? -8.288 -7.598 -20.268 1.00 97.69 286 GLU A C 1
ATOM 2263 O O . GLU A 1 286 ? -7.328 -8.294 -19.933 1.00 97.69 286 GLU A O 1
ATOM 2268 N N . GLU A 1 287 ? -8.137 -6.337 -20.681 1.00 97.81 287 GLU A N 1
ATOM 2269 C CA . GLU A 1 287 ? -6.839 -5.660 -20.742 1.00 97.81 287 GLU A CA 1
ATOM 2270 C C . GLU A 1 287 ? -6.285 -5.459 -19.328 1.00 97.81 287 GLU A C 1
ATOM 2272 O O . GLU A 1 287 ? -5.150 -5.847 -19.054 1.00 97.81 287 GLU A O 1
ATOM 2277 N N . ALA A 1 288 ? -7.106 -4.952 -18.405 1.00 98.12 288 ALA A N 1
ATOM 2278 C CA . ALA A 1 288 ? -6.725 -4.792 -17.007 1.00 98.12 288 ALA A CA 1
ATOM 2279 C C . ALA A 1 288 ? -6.509 -6.142 -16.307 1.00 98.12 288 ALA A C 1
ATOM 2281 O O . ALA A 1 288 ? -5.570 -6.284 -15.524 1.00 98.12 288 ALA A O 1
ATOM 2282 N N . THR A 1 289 ? -7.321 -7.158 -16.620 1.00 97.62 289 THR A N 1
ATOM 2283 C CA . THR A 1 289 ? -7.173 -8.515 -16.061 1.00 97.62 289 THR A CA 1
ATOM 2284 C C . THR A 1 289 ? -5.806 -9.114 -16.389 1.00 97.62 289 THR A C 1
ATOM 2286 O O . THR A 1 289 ? -5.159 -9.688 -15.514 1.00 97.62 289 THR A O 1
ATOM 2289 N N . LYS A 1 290 ? -5.302 -8.921 -17.617 1.00 96.19 290 LYS A N 1
ATOM 2290 C CA . LYS A 1 290 ? -3.951 -9.368 -18.005 1.00 96.19 290 LYS A CA 1
ATOM 2291 C C . LYS A 1 290 ? -2.847 -8.718 -17.161 1.00 96.19 290 LYS A C 1
ATOM 2293 O O . LYS A 1 290 ? -1.800 -9.331 -16.980 1.00 96.19 290 LYS A O 1
ATOM 2298 N N . MET A 1 291 ? -3.083 -7.524 -16.612 1.00 96.38 291 MET A N 1
ATOM 2299 C CA . MET A 1 291 ? -2.124 -6.797 -15.769 1.00 96.38 291 MET A CA 1
ATOM 2300 C C . MET A 1 291 ? -2.094 -7.261 -14.302 1.00 96.38 291 MET A C 1
ATOM 2302 O O . MET A 1 291 ? -1.217 -6.821 -13.557 1.00 96.38 291 MET A O 1
ATOM 2306 N N . LEU A 1 292 ? -3.006 -8.148 -13.874 1.00 94.75 292 LEU A N 1
ATOM 2307 C CA . LEU A 1 292 ? -2.929 -8.806 -12.557 1.00 94.75 292 LEU A CA 1
ATOM 2308 C C . LEU A 1 292 ? -1.733 -9.764 -12.463 1.00 94.75 292 LEU A C 1
ATOM 2310 O O . LEU A 1 292 ? -1.238 -10.044 -11.372 1.00 94.75 292 LEU A O 1
ATOM 2314 N N . GLY A 1 293 ? -1.273 -10.263 -13.610 1.00 90.88 293 GLY A N 1
ATOM 2315 C CA . GLY A 1 293 ? -0.096 -11.106 -13.736 1.00 90.88 293 GLY A CA 1
ATOM 2316 C C . GLY A 1 293 ? 0.981 -10.463 -14.602 1.00 90.88 293 GLY A C 1
ATOM 2317 O O . GLY A 1 293 ? 0.885 -9.319 -15.045 1.00 90.88 293 GLY A O 1
ATOM 2318 N N . ARG A 1 294 ? 2.035 -11.235 -14.850 1.00 88.62 294 ARG A N 1
ATOM 2319 C CA . ARG A 1 294 ? 3.070 -10.919 -15.835 1.00 88.62 294 ARG A CA 1
ATOM 2320 C C . ARG A 1 294 ? 3.389 -12.173 -16.621 1.00 88.62 294 ARG A C 1
ATOM 2322 O O . ARG A 1 294 ? 3.319 -13.270 -16.070 1.00 88.62 294 ARG A O 1
ATOM 2329 N N . GLU A 1 295 ? 3.756 -12.005 -17.882 1.00 89.88 295 GLU A N 1
ATOM 2330 C CA . GLU A 1 295 ? 4.354 -13.087 -18.653 1.00 89.88 295 GLU A CA 1
ATOM 2331 C C . GLU A 1 295 ? 5.776 -13.331 -18.141 1.00 89.88 295 GLU A C 1
ATOM 2333 O O . GLU A 1 295 ? 6.551 -12.389 -17.966 1.00 89.88 295 GLU A O 1
ATOM 2338 N N . TYR A 1 296 ? 6.099 -14.589 -17.847 1.00 93.31 296 TYR A N 1
ATOM 2339 C CA . TYR A 1 296 ? 7.421 -14.960 -17.357 1.00 93.31 296 TYR A CA 1
ATOM 2340 C C . TYR A 1 296 ? 8.293 -15.266 -18.565 1.00 93.31 296 TYR A C 1
ATOM 2342 O O . TYR A 1 296 ? 7.966 -16.129 -19.381 1.00 93.31 296 TYR A O 1
ATOM 2350 N N . ARG A 1 297 ? 9.423 -14.573 -18.674 1.00 94.38 297 ARG A N 1
ATOM 2351 C CA . ARG A 1 297 ? 10.420 -14.858 -19.700 1.00 94.38 297 ARG A CA 1
ATOM 2352 C C . ARG A 1 297 ? 10.965 -16.274 -19.505 1.00 94.38 297 ARG A C 1
ATOM 2354 O O . ARG A 1 297 ? 11.381 -16.630 -18.406 1.00 94.38 297 ARG A O 1
ATOM 2361 N N . ALA A 1 298 ? 11.010 -17.075 -20.568 1.00 92.25 298 ALA A N 1
ATOM 2362 C CA . ALA A 1 298 ? 11.616 -18.405 -20.511 1.00 92.25 298 ALA A CA 1
ATOM 2363 C C . ALA A 1 298 ? 13.088 -18.324 -20.035 1.00 92.25 298 ALA A C 1
ATOM 2365 O O . ALA A 1 298 ? 13.785 -17.377 -20.405 1.00 92.25 298 ALA A O 1
ATOM 2366 N N . PRO A 1 299 ? 13.587 -19.292 -19.239 1.00 92.75 299 PRO A N 1
ATOM 2367 C CA . PRO A 1 299 ? 12.939 -20.544 -18.831 1.00 92.75 299 PRO A CA 1
ATOM 2368 C C . PRO A 1 299 ? 12.083 -20.431 -17.557 1.00 92.75 299 PRO A C 1
ATOM 2370 O O . PRO A 1 299 ? 11.614 -21.448 -17.043 1.00 92.75 299 PRO A O 1
ATOM 2373 N N . TRP A 1 300 ? 11.898 -19.225 -17.016 1.00 93.44 300 TRP A N 1
ATOM 2374 C CA . TRP A 1 300 ? 11.158 -19.023 -15.778 1.00 93.44 300 TRP A CA 1
ATOM 2375 C C . TRP A 1 300 ? 9.675 -19.343 -15.971 1.00 93.44 300 TRP A C 1
ATOM 2377 O O . TRP A 1 300 ? 9.057 -18.964 -16.963 1.00 93.44 300 TRP A O 1
ATOM 2387 N N . LYS A 1 301 ? 9.091 -20.028 -14.991 1.00 90.50 301 LYS A N 1
ATOM 2388 C CA . LYS A 1 301 ? 7.662 -20.341 -14.935 1.00 90.50 301 LYS A CA 1
ATOM 2389 C C . LYS A 1 301 ? 7.208 -20.322 -13.481 1.00 90.50 301 LYS A C 1
ATOM 2391 O O . LYS A 1 301 ? 7.957 -20.743 -12.601 1.00 90.50 301 LYS A O 1
ATOM 2396 N N . LEU A 1 302 ? 5.992 -19.847 -13.236 1.00 82.94 302 LEU A N 1
ATOM 2397 C CA . LEU A 1 302 ? 5.305 -20.077 -11.971 1.00 82.94 302 LEU A CA 1
ATOM 2398 C C . LEU A 1 302 ? 4.435 -21.318 -12.159 1.00 82.94 302 LEU A C 1
ATOM 2400 O O . LEU A 1 302 ? 3.524 -21.309 -12.983 1.00 82.94 302 LEU A O 1
ATOM 2404 N N . GLU A 1 303 ? 4.763 -22.400 -11.459 1.00 71.81 303 GLU A N 1
ATOM 2405 C CA . GLU A 1 303 ? 3.923 -23.598 -11.474 1.00 71.81 303 GLU A CA 1
ATOM 2406 C C . GLU A 1 303 ? 2.605 -23.269 -10.757 1.00 71.81 303 GLU A C 1
ATOM 2408 O O . GLU A 1 303 ? 2.623 -22.729 -9.648 1.00 71.81 303 GLU A O 1
ATOM 2413 N N . ALA A 1 304 ? 1.489 -23.487 -11.458 1.00 56.84 304 ALA A N 1
ATOM 2414 C CA . ALA A 1 304 ? 0.138 -23.154 -11.007 1.00 56.84 304 ALA A CA 1
ATOM 2415 C C . ALA A 1 304 ? -0.424 -24.195 -10.034 1.00 56.84 304 ALA A C 1
ATOM 2417 O O . ALA A 1 304 ? -0.130 -25.397 -10.231 1.00 56.84 304 ALA A O 1
#

Sequence (304 aa):
VKAVQDNNRIWQTGSWQRSEDNFRIGAEIVRNGLIGKLNRVEVGLPAGHNDFAKTGDKTQITPPPAELDYEVWIGPAAMEPYIEARVHKNWRWNYNIGGGQLLDWIGHHCDIAHWGMDCDRSGPTEVKPIQVDMPARTDVWNTATKYRTEALYAGDIIMTIAGGHDDIRMGTKWIGTEGTIYVNRNGAYDSSNPELKQIIQKREGDKVVEAAKAPKLGDDIIKTRLYETKGHHRNFLDCVKSRQPTVTPVETAHHSAIPGHLSLISLMLNRSIKWDPTKEEIIGDEEATKMLGREYRAPWKLEA

pLDDT: mean 95.75, std 3.79, range [56.84, 98.88]

Foldseek 3Di:
DCVCVVVLHFDFDPLQVLQDDQLQLLLLCLQLCVQPAWAEKFAEWAFAADQPVVQLVQADFDDDDPPDPVPVVLFQFDDDGDTPCCDDPNVQQAPSRHAHRLLVPLSHQLLSVCSSVVQLQFAFQKKAWDDWDFDDNPGSGTHTRWGWMWGAHPPRYIYIHIHPDPVRDHHMKIHHPRWIWTDDPVQAIDIPDPVQWDWDWDDDPPDIDIGTHGDDDDCVRRVDRQDHDPGQVRQSVVCVVVVDHGSHGPSSSVRSSLNSQLRSLNNVVNGMWGADGVVRATPPDPPSRCSVDDRTDPPDDDDD

Secondary structure (DSSP, 8-state):
-HHHHHTT-----S-GGGGSHHHHHHHHHHHTTTTSSEEEEEEEE--S---TTS-TT--SB-PPPTT--HHHHHTTSPP---BGGGSTTGGGG-TTT--HHHHHHHHHHHHHHHHHHT-TT---SEEEEEEEE---TTSSS-S-SEEEEEEE-GGGPEEEEEES-TTS-BEEEEEESS-EEEE-TTS-EEESSGGG-EEEEEEETTEEEEEEE-----TTT--S-----S-HHHHHHHHHHH-PPPSS-HHHHHHHHHHHHHHHHHHHHTS-EEEETTTTEESS-HHHHHTTS-PPPTT-----

Radius of gyration: 20.77 Å; chains: 1; bounding box: 52×49×52 Å